Protein 2YEX (pdb70)

Foldseek 3Di:
DVVQVVQWPQPAWQAAAPFFTWTWIAGPVPRDIKIKGKGQQVVDPCSVVLVVVLQVVQVVDDDPQAWHWDDWDDDVRIIITIIHDAPQGFQLVCFDAQAAHDLVLLLVQLVLVLVVLVRQVVVQKFQQADARNQWGHHPVRRTHGHHSSVMDGQQDPNRGDWDADDDYQALQFAQCNVPPRTHGRQLRRLSSSLQRSLCNHGVDRQWRHCDCVTVSNVCVVVVVLCDPPNVSHDPQVVVVSVQSNDRPSVSHDGSVVSCVRDSSPDDDD

Solvent-accessible surface area: 13236 Å² total; per-residue (Å²): 38,119,94,50,67,135,82,40,57,62,69,99,66,63,26,138,18,57,55,14,69,24,23,18,0,32,19,134,136,95,133,94,35,8,6,3,3,44,0,61,23,162,105,44,158,80,9,64,65,46,2,107,91,4,12,75,4,5,131,86,26,133,50,131,9,5,9,41,38,125,19,72,139,142,58,50,82,45,13,34,0,36,21,34,64,7,63,20,31,50,0,99,106,82,24,96,109,92,105,3,21,89,43,45,66,0,23,96,7,0,65,29,0,0,39,0,1,65,43,2,9,56,61,0,0,1,1,41,19,1,36,2,65,18,0,35,0,15,133,108,51,46,0,22,0,18,22,4,7,48,3,3,34,0,54,114,151,116,170,82,84,74,5,67,113,139,28,31,38,77,31,13,11,0,2,4,10,63,94,155,147,94,13,90,2,60,28,15,2,5,0,7,0,0,0,0,0,0,6,0,18,0,12,54,68,9,8,108,59,4,24,70,109,14,107,89,2,15,22,12,61,103,134,62,32,145,67,77,2,8,121,78,12,73,89,22,0,15,49,0,0,66,81,0,6,39,85,85,35,105,72,8,22,73,13,91,63,0,79,160,6,194,0,14,88,80,126,45,131

Nearest PDB structures (foldseek):
  2ydk-assembly1_A  TM=9.946E-01  e=3.629E-53  Homo sapiens
  2x8i-assembly1_A  TM=9.948E-01  e=1.447E-52  Homo sapiens
  2ydi-assembly1_A  TM=9.682E-01  e=2.204E-52  Homo sapiens
  1zys-assembly1_A  TM=9.757E-01  e=8.276E-52  Homo sapiens
  7ako-assembly1_A  TM=9.745E-01  e=9.912E-52  Homo sapiens

B-factor: mean 14.35, std 8.19, range [2.84, 52.94]

Secondary structure (DSSP, 8-state):
-HHHHHHEEEEEEEEE-SSSEEEEEEETTT--EEEEEEEEGGG-TTHHHHHHHHHHHHHT---TTB--EEEEEEETTEEEEEEE--TTEEGGGGSBTTTB--HHHHHHHHHHHHHHHHHHHHTTEE-S--SGGGEEE-TT--EEE---TT-EE-EETTEE--B----S-GGG--GGGGT-SSB-HHHHHHHHHHHHHHHHHHSS---S-S-TTSHHHHHHHTT-TTSTTGGGS-HHHHHHHHHHS-SSTTTSPPHHHHTT-TTTT----

GO terms:
  GO:0004674 protein serine/threonine kinase activity (F, IDA)
  GO:0044818 mitotic G2/M transition checkpoint (P, IDA)
  GO:0004672 protein kinase activity (F, IMP)
  GO:0000794 condensed nuclear chromosome (C, IDA)
  GO:0005634 nucleus (C, IDA)
  GO:0005813 centrosome (C, IDA)
  GO:0042770 signal transduction in response to DNA damage (P, IDA)
  GO:0045839 negative regulation of mitotic nuclear division (P, IDA)
  GO:0010569 regulation of double-strand break repair via homologous recombination (P, IDA)
  GO:0035402 histone H3T11 kinase activity (F, IDA)
  GO:0018107 peptidyl-threonine phosphorylation (P, IDA)
  GO:0046602 regulation of mitotic centrosome separation (P, IDA)
  GO:0006468 protein phosphorylation (P, IDA)
  GO:0000077 DNA damage checkpoint signaling (P, IDA)
  GO:0005634 nucleus (C, EXP)
  GO:0005694 chromosome (C, EXP)
  GO:0005737 cytoplasm (C, EXP)
  GO:0106310 protein serine kinase activity (F, EXP)
  GO:0044818 mitotic G2/M transition checkpoint (P, IMP)
  GO:0006281 DNA repair (P, IMP)

InterPro domains:
  IPR000719 Protein kinase domain [PF00069] (11-264)
  IPR000719 Protein kinase domain [PS50011] (9-265)
  IPR000719 Protein kinase domain [SM00220] (9-265)
  IPR008271 Serine/threonine-protein kinase, active site [PS00108] (126-138)
  IPR011009 Protein kinase-like domain superfamily [SSF56112] (6-317)
  IPR017441 Protein kinase, ATP binding site [PS00107] (15-38)
  IPR034670 Checkpoint kinase 1, catalytic domain [cd14069] (7-265)

CATH classification: 3.30.200.20 (+1 more: 1.10.510.10)

Sequence (269 aa):
AVPFVEDWDLVQTLGEGAYGEVQQLAVNRVTEEAVVAVKIVDMKRAVDCCPENIKKEICINKMLNHENVVKFYGHRREGNIQYLFLEYCSGGELFDRIEPDIGMPEPDDAQRFFHQLMAGVVYLHGIGITHRDIKPENLLLDERDNLKISDFGLATVFRYNNRERLLNKMCGTLPYVVAPELLKRREFHAEPVDVWSCGIVLTAMLAGELPWDQPSDSCQEYSDWKEKKTYLNPWKKIDSAPLALLHKILVENPSSARITIPDIKKKDRWYNKPLK

Organism: Homo sapiens (NCBI:txid9606)

Radius of gyration: 19.19 Å; Cα contacts (8 Å, |Δi|>4): 497; chains: 1; bounding box: 46×43×55 Å

Structure (mmCIF, N/CA/C/O backbone):
data_2YEX
#
_entry.id   2YEX
#
_cell.length_a   41.352
_cell.length_b   70.770
_cell.length_c   104.3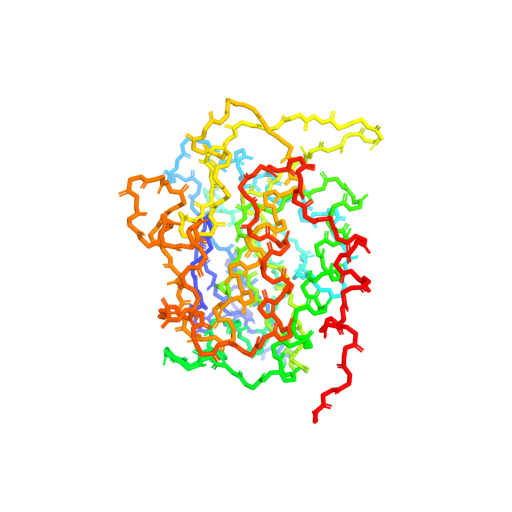27
_cell.angle_alpha   90.00
_cell.angle_beta   90.00
_cell.angle_gamma   90.00
#
_symmetry.space_group_name_H-M   'P 21 21 21'
#
loop_
_entity.id
_entity.type
_entity.pdbx_description
1 polymer 'SERINE/THREONINE-PROTEIN KINASE CHK1'
2 non-polymer GLYCER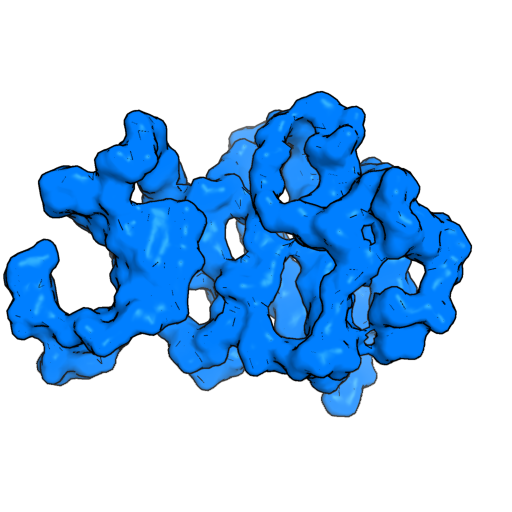OL
3 non-polymer 5-METHYL-8-(1H-PYRROL-2-YL)[1,2,4]TRIAZOLO[4,3-A]QUINOLIN-1(2H)-ONE
4 non-polymer 'SULFATE ION'
5 water water
#
loop_
_atom_site.group_PDB
_atom_site.id
_atom_site.type_symbol
_atom_site.label_atom_id
_atom_site.label_alt_id
_atom_site.label_comp_id
_atom_site.label_asym_id
_atom_site.label_entity_id
_atom_site.label_seq_id
_atom_site.pdbx_PDB_ins_code
_atom_site.Cartn_x
_atom_site.Cartn_y
_atom_site.Cartn_z
_atom_site.occupancy
_atom_site.B_iso_or_equiv
_atom_site.auth_seq_id
_atom_site.auth_comp_id
_atom_site.auth_asym_id
_atom_site.auth_atom_id
_atom_site.pdbx_PDB_model_num
ATOM 1 N N . ALA A 1 2 ? 1.326 45.921 -7.924 1.00 31.64 2 ALA A N 1
ATOM 2 C CA . ALA A 1 2 ? 0.224 46.113 -6.946 1.00 31.05 2 ALA A CA 1
ATOM 3 C C . ALA A 1 2 ? -1.131 46.329 -7.626 1.00 30.05 2 ALA A C 1
ATOM 4 O O . ALA A 1 2 ? -2.093 45.726 -7.225 1.00 30.42 2 ALA A O 1
ATOM 6 N N . VAL A 1 3 ? -1.195 47.171 -8.661 1.00 29.27 3 VAL A N 1
ATOM 7 C CA . VAL A 1 3 ? -2.466 47.487 -9.335 1.00 28.26 3 VAL A CA 1
ATOM 8 C C . VAL A 1 3 ? -3.312 46.253 -9.780 1.00 26.61 3 VAL A C 1
ATOM 9 O O . VAL A 1 3 ? -4.419 46.026 -9.240 1.00 25.95 3 VAL A O 1
ATOM 13 N N . PRO A 1 4 ? -2.811 45.443 -10.735 1.00 24.21 4 PRO A N 1
ATOM 14 C CA . PRO A 1 4 ? -3.571 44.241 -11.061 1.00 22.68 4 PRO A CA 1
ATOM 15 C C . PRO A 1 4 ? -3.650 43.297 -9.875 1.00 20.38 4 PRO A C 1
ATOM 16 O O . PRO A 1 4 ? -4.690 42.666 -9.683 1.00 20.59 4 PRO A O 1
ATOM 20 N N . PHE A 1 5 ? -2.581 43.211 -9.072 1.00 18.43 5 PHE A N 1
ATOM 21 C CA . PHE A 1 5 ? -2.583 42.349 -7.889 1.00 16.80 5 PHE A CA 1
ATOM 22 C C . PHE A 1 5 ? -3.752 42.696 -6.974 1.00 16.65 5 PHE A C 1
ATOM 23 O O . PHE A 1 5 ? -4.473 41.806 -6.554 1.00 15.48 5 PHE A O 1
ATOM 31 N N . VAL A 1 6 ? -3.944 43.984 -6.696 1.00 17.42 6 VAL A N 1
ATOM 32 C CA . VAL A 1 6 ? -4.982 44.417 -5.762 1.00 18.26 6 VAL A CA 1
ATOM 33 C C . VAL A 1 6 ? -6.400 44.263 -6.329 1.00 18.18 6 VAL A C 1
ATOM 34 O O . VAL A 1 6 ? -7.368 44.156 -5.573 1.00 18.89 6 VAL A O 1
ATOM 38 N N . GLU A 1 7 ? -6.523 44.200 -7.657 1.00 18.14 7 GLU A N 1
ATOM 39 C CA . GLU A 1 7 ? -7.811 43.876 -8.268 1.00 18.61 7 GLU A CA 1
ATOM 40 C C . GLU A 1 7 ? -8.224 42.444 -7.933 1.00 17.37 7 GLU A C 1
ATOM 41 O O . GLU A 1 7 ? -9.394 42.166 -7.708 1.00 18.28 7 GLU A O 1
ATOM 47 N N . ASP A 1 8 ? -7.252 41.536 -7.873 1.00 15.10 8 ASP A N 1
ATOM 48 C CA . ASP A 1 8 ? -7.534 40.108 -7.696 1.00 14.13 8 ASP A CA 1
ATOM 49 C C . ASP A 1 8 ? -7.355 39.625 -6.263 1.00 12.48 8 ASP A C 1
ATOM 50 O O . ASP A 1 8 ? -7.869 38.567 -5.910 1.00 12.31 8 ASP A O 1
ATOM 55 N N . TRP A 1 9 ? -6.616 40.376 -5.464 1.00 12.13 9 TRP A N 1
ATOM 56 C CA . TRP A 1 9 ? -6.324 39.994 -4.092 1.00 11.04 9 TRP A CA 1
ATOM 57 C C . TRP A 1 9 ? -6.813 41.095 -3.147 1.00 11.10 9 TRP A C 1
ATOM 58 O O . TRP A 1 9 ? -6.523 42.287 -3.339 1.00 11.76 9 TRP A O 1
ATOM 69 N N . ASP A 1 10 ? -7.528 40.670 -2.127 1.00 10.32 10 ASP A N 1
ATOM 70 C CA . ASP A 1 10 ? -7.975 41.544 -1.040 1.00 10.80 10 ASP A CA 1
ATOM 71 C C . ASP A 1 10 ? -6.845 41.666 -0.009 1.00 10.68 10 ASP A C 1
ATOM 72 O O . ASP A 1 10 ? -6.461 40.682 0.602 1.00 10.19 10 ASP A O 1
ATOM 77 N N . LEU A 1 11 ? -6.332 42.881 0.182 1.00 10.38 11 LEU A N 1
ATOM 78 C CA . LEU A 1 11 ? -5.439 43.177 1.292 1.00 10.77 11 LEU A CA 1
ATOM 79 C C . LEU A 1 11 ? -6.342 43.390 2.504 1.00 10.57 11 LEU A C 1
ATOM 80 O O . LEU A 1 11 ? -6.859 44.484 2.756 1.00 11.46 11 LEU A O 1
ATOM 85 N N . VAL A 1 12 ? -6.578 42.290 3.211 1.00 9.71 12 VAL A N 1
ATOM 86 C CA . VAL A 1 12 ? -7.631 42.223 4.218 1.00 9.64 12 VAL A CA 1
ATOM 87 C C . VAL A 1 12 ? -7.327 43.070 5.446 1.00 8.68 12 VAL A C 1
ATOM 88 O O . VAL A 1 12 ? -8.181 43.837 5.910 1.00 9.74 12 VAL A O 1
ATOM 92 N N . GLN A 1 13 ? -6.128 42.932 5.990 1.00 8.12 13 GLN A N 1
ATOM 93 C CA . GLN A 1 13 ? -5.782 43.602 7.228 1.00 8.04 13 GLN A CA 1
ATOM 94 C C . GLN A 1 13 ? -4.286 43.540 7.476 1.00 8.41 13 GLN A C 1
ATOM 95 O O . GLN A 1 13 ? -3.578 42.711 6.910 1.00 8.57 13 GLN A O 1
ATOM 101 N N . THR A 1 14 ? -3.817 44.413 8.360 1.00 9.64 14 THR A N 1
ATOM 102 C CA . THR A 1 14 ? -2.431 44.414 8.779 1.00 10.13 14 THR A CA 1
ATOM 103 C C . THR A 1 14 ? -2.196 43.288 9.773 1.00 9.87 14 THR A C 1
ATOM 104 O O . THR A 1 14 ? -2.961 43.109 10.712 1.00 12.62 14 THR A O 1
ATOM 108 N N . LEU A 1 15 ? -1.119 42.557 9.571 1.00 9.12 15 LEU A N 1
ATOM 109 C CA . LEU A 1 15 ? -0.684 41.492 10.466 1.00 9.22 15 LEU A CA 1
ATOM 110 C C . LEU A 1 15 ? 0.311 41.985 11.500 1.00 10.37 15 LEU A C 1
ATOM 111 O O . LEU A 1 15 ? 0.236 41.626 12.656 1.00 10.57 15 LEU A O 1
ATOM 116 N N . GLY A 1 16 ? 1.274 42.783 11.079 1.00 12.30 16 GLY A N 1
ATOM 117 C CA . GLY A 1 16 ? 2.214 43.350 12.033 1.00 14.53 16 GLY A CA 1
ATOM 118 C C . GLY A 1 16 ? 3.247 44.175 11.337 1.00 17.30 16 GLY A C 1
ATOM 119 O O . GLY A 1 16 ? 3.096 44.498 10.141 1.00 18.42 16 GLY A O 1
ATOM 120 N N . GLU A 1 17 ? 4.285 44.506 12.116 1.00 19.31 17 GLU A N 1
ATOM 121 C CA . GLU A 1 17 ? 5.445 45.268 11.670 1.00 20.95 17 GLU A CA 1
ATOM 122 C C . GLU A 1 17 ? 6.679 44.369 11.621 1.00 21.55 17 GLU A C 1
ATOM 123 O O . GLU A 1 17 ? 7.060 43.760 12.629 1.00 22.33 17 GLU A O 1
ATOM 129 N N . GLY A 1 18 ? 7.300 44.290 10.447 1.00 21.32 18 GLY A N 1
ATOM 130 C CA . GLY A 1 18 ? 8.615 43.649 10.315 1.00 20.82 18 GLY A CA 1
ATOM 131 C C . GLY A 1 18 ? 9.735 44.645 10.516 1.00 21.17 18 GLY A C 1
ATOM 132 O O . GLY A 1 18 ? 9.489 45.852 10.651 1.00 21.79 18 GLY A O 1
ATOM 133 N N . ALA A 1 19 ? 10.971 44.146 10.514 1.00 21.01 19 ALA A N 1
ATOM 134 C CA . ALA A 1 19 ? 12.150 45.006 10.661 1.00 20.83 19 ALA A CA 1
ATOM 135 C C . ALA A 1 19 ? 12.118 46.147 9.647 1.00 20.87 19 ALA A C 1
ATOM 136 O O . ALA A 1 19 ? 12.320 47.322 9.995 1.00 20.80 19 ALA A O 1
ATOM 138 N N . TYR A 1 20 ? 11.842 45.795 8.394 1.00 20.56 20 TYR A N 1
ATOM 139 C CA . TYR A 1 20 ? 11.874 46.752 7.286 1.00 21.14 20 TYR A CA 1
ATOM 140 C C . TYR A 1 20 ? 10.520 47.211 6.731 1.00 21.72 20 TYR A C 1
ATOM 141 O O . TYR A 1 20 ? 10.494 48.048 5.814 1.00 22.43 20 TYR A O 1
ATOM 150 N N . GLY A 1 21 ? 9.407 46.703 7.243 1.00 21.07 21 GLY A N 1
ATOM 151 C CA . GLY A 1 21 ? 8.111 47.150 6.733 1.00 20.86 21 GLY A CA 1
ATOM 152 C C . GLY A 1 21 ? 6.929 46.439 7.351 1.00 20.43 21 GLY A C 1
ATOM 153 O O . GLY A 1 21 ? 7.116 45.401 8.033 1.00 20.21 21 GLY A O 1
ATOM 154 N N . GLU A 1 22 ? 5.734 47.001 7.089 1.00 19.02 22 GLU A N 1
ATOM 155 C CA . GLU A 1 22 ? 4.406 46.470 7.502 1.00 17.62 22 GLU A CA 1
ATOM 156 C C . GLU A 1 22 ? 4.036 45.260 6.663 1.00 14.58 22 GLU A C 1
ATOM 157 O O . GLU A 1 22 ? 4.317 45.215 5.488 1.00 12.64 22 GLU A O 1
ATOM 163 N N . VAL A 1 23 ? 3.404 44.286 7.309 1.00 12.36 23 VAL A N 1
ATOM 164 C CA . VAL A 1 23 ? 2.987 43.039 6.676 1.00 11.09 23 VAL A CA 1
ATOM 165 C C . VAL A 1 23 ? 1.463 42.967 6.672 1.00 10.48 23 VAL A C 1
ATOM 166 O O . VAL A 1 23 ? 0.827 43.151 7.724 1.00 11.74 23 VAL A O 1
ATOM 170 N N A GLN A 1 24 ? 0.895 42.767 5.475 0.50 10.26 24 GLN A N 1
ATOM 171 N N B GLN A 1 24 ? 0.891 42.684 5.520 0.50 10.32 24 GLN A N 1
ATOM 172 C CA A GLN A 1 24 ? -0.560 42.616 5.225 0.50 10.97 24 GLN A CA 1
ATOM 173 C CA B GLN A 1 24 ? -0.544 42.538 5.428 0.50 11.07 24 GLN A CA 1
ATOM 174 C C A GLN A 1 24 ? -0.934 41.163 4.912 0.50 9.88 24 GLN A C 1
ATOM 175 C C B GLN A 1 24 ? -0.951 41.174 4.897 0.50 9.97 24 GLN A C 1
ATOM 176 O O A GLN A 1 24 ? -0.147 40.428 4.326 0.50 10.09 24 GLN A O 1
ATOM 177 O O B GLN A 1 24 ? -0.211 40.509 4.178 0.50 10.22 24 GLN A O 1
ATOM 188 N N . LEU A 1 25 ? -2.148 40.767 5.293 1.00 8.50 25 LEU A N 1
ATOM 189 C CA . LEU A 1 25 ? -2.758 39.527 4.819 1.00 8.38 25 LEU A CA 1
ATOM 190 C C . LEU A 1 25 ? -3.430 39.819 3.489 1.00 8.45 25 LEU A C 1
ATOM 191 O O . LEU A 1 25 ? -4.295 40.692 3.423 1.00 9.42 25 LEU A O 1
ATOM 196 N N . ALA A 1 26 ? -3.028 39.095 2.439 1.00 7.86 26 ALA A N 1
ATOM 197 C CA . ALA A 1 26 ? -3.642 39.170 1.113 1.00 8.35 26 ALA A CA 1
ATOM 198 C C . ALA A 1 26 ? -4.339 37.855 0.785 1.00 8.60 26 ALA A C 1
ATOM 199 O O . ALA A 1 26 ? -3.770 36.780 0.972 1.00 8.05 26 ALA A O 1
ATOM 201 N N . VAL A 1 27 ? -5.582 37.954 0.317 1.00 8.48 27 VAL A N 1
ATOM 202 C CA . VAL A 1 27 ? -6.396 36.768 -0.015 1.00 8.50 27 VAL A CA 1
ATOM 203 C C . VAL A 1 27 ? -6.903 36.863 -1.439 1.00 9.03 27 VAL A C 1
ATOM 204 O O . VAL A 1 27 ? -7.576 37.831 -1.799 1.00 10.14 27 VAL A O 1
ATOM 208 N N . ASN A 1 28 ? -6.592 35.865 -2.244 1.00 9.22 28 ASN A N 1
ATOM 209 C CA . ASN A 1 28 ? -7.038 35.897 -3.647 1.00 9.43 28 ASN A CA 1
ATOM 210 C C . ASN A 1 28 ? -8.556 35.702 -3.663 1.00 10.71 28 ASN A C 1
ATOM 211 O O . ASN A 1 28 ? -9.086 34.765 -3.082 1.00 11.28 28 ASN A O 1
ATOM 216 N N . ARG A 1 29 ? -9.250 36.568 -4.385 1.00 11.98 29 ARG A N 1
ATOM 217 C CA . ARG A 1 29 ? -10.707 36.523 -4.377 1.00 13.12 29 ARG A CA 1
ATOM 218 C C . ARG A 1 29 ? -11.295 35.256 -4.999 1.00 13.96 29 ARG A C 1
ATOM 219 O O . ARG A 1 29 ? -12.384 34.825 -4.586 1.00 16.17 29 ARG A O 1
ATOM 227 N N . VAL A 1 30 ? -10.614 34.682 -5.979 1.00 14.12 30 VAL A N 1
ATOM 228 C CA . VAL A 1 30 ? -11.094 33.472 -6.642 1.00 15.01 30 VAL A CA 1
ATOM 229 C C . VAL A 1 30 ? -10.694 32.189 -5.897 1.00 13.90 30 VAL A C 1
ATOM 230 O O . VAL A 1 30 ? -11.546 31.337 -5.590 1.00 15.66 30 VAL A O 1
ATOM 234 N N . THR A 1 31 ? -9.416 32.039 -5.561 1.00 12.69 31 THR A N 1
ATOM 235 C CA . THR A 1 31 ? -8.931 30.784 -4.992 1.00 12.18 31 THR A CA 1
ATOM 236 C C . THR A 1 31 ? -8.970 30.771 -3.460 1.00 11.70 31 THR A C 1
ATOM 237 O O . THR A 1 31 ? -8.894 29.713 -2.846 1.00 12.43 31 THR A O 1
ATOM 241 N N . GLU A 1 32 ? -9.029 31.960 -2.868 1.00 10.99 32 GLU A N 1
ATOM 242 C CA . GLU A 1 32 ? -8.925 32.173 -1.416 1.00 10.86 32 GLU A CA 1
ATOM 243 C C . GLU A 1 32 ? -7.586 31.785 -0.807 1.00 10.65 32 GLU A C 1
ATOM 244 O O . GLU A 1 32 ? -7.448 31.701 0.412 1.00 10.87 32 GLU A O 1
ATOM 250 N N . GLU A 1 33 ? -6.576 31.596 -1.650 1.00 9.75 33 GLU A N 1
ATOM 251 C CA . GLU A 1 33 ? -5.198 31.466 -1.175 1.00 9.09 33 GLU A CA 1
ATOM 252 C C . GLU A 1 33 ? -4.810 32.703 -0.369 1.00 8.61 33 GLU A C 1
ATOM 253 O O . GLU A 1 33 ? -5.117 33.833 -0.775 1.00 9.11 33 GLU A O 1
ATOM 259 N N . ALA A 1 34 ? -4.126 32.487 0.754 1.00 9.15 34 ALA A N 1
ATOM 260 C CA . ALA A 1 34 ? -3.655 33.547 1.651 1.00 8.61 34 ALA A CA 1
ATOM 261 C C . ALA A 1 34 ? -2.142 33.619 1.550 1.00 8.81 34 ALA A C 1
ATOM 262 O O . ALA A 1 34 ? -1.483 32.581 1.621 1.00 10.42 34 ALA A O 1
ATOM 264 N N . VAL A 1 35 ? -1.625 34.843 1.418 1.00 7.91 35 VAL A N 1
ATOM 265 C CA A VAL A 1 35 ? -0.198 35.137 1.429 0.50 8.35 35 VAL A CA 1
ATOM 266 C CA B VAL A 1 35 ? -0.194 35.098 1.487 0.50 8.13 35 VAL A CA 1
ATOM 267 C C . VAL A 1 35 ? 0.010 36.332 2.354 1.00 8.25 35 VAL A C 1
ATOM 268 O O . VAL A 1 35 ? -0.883 37.161 2.485 1.00 9.47 35 VAL A O 1
ATOM 275 N N . ALA A 1 36 ? 1.186 36.428 2.962 1.00 7.64 36 ALA A N 1
ATOM 276 C CA . ALA A 1 36 ? 1.566 37.613 3.719 1.00 7.63 36 ALA A CA 1
ATOM 277 C C . ALA A 1 36 ? 2.406 38.491 2.808 1.00 8.18 36 ALA A C 1
ATOM 278 O O . ALA A 1 36 ? 3.356 38.017 2.171 1.00 9.09 36 ALA A O 1
ATOM 280 N N . VAL A 1 37 ? 2.072 39.775 2.748 1.00 8.29 37 VAL A N 1
ATOM 281 C CA . VAL A 1 37 ? 2.764 40.704 1.856 1.00 8.57 37 VAL A CA 1
ATOM 282 C C . VAL A 1 37 ? 3.432 41.756 2.742 1.00 8.76 37 VAL A C 1
ATOM 283 O O . VAL A 1 37 ? 2.762 42.533 3.428 1.00 9.38 37 VAL A O 1
ATOM 287 N N . LYS A 1 38 ? 4.763 41.776 2.692 1.00 8.32 38 LYS A N 1
ATOM 288 C CA . LYS A 1 38 ? 5.542 42.771 3.412 1.00 8.76 38 LYS A CA 1
ATOM 289 C C . LYS A 1 38 ? 5.843 43.924 2.487 1.00 9.20 38 LYS A C 1
ATOM 290 O O . LYS A 1 38 ? 6.389 43.719 1.401 1.00 9.23 38 LYS A O 1
ATOM 296 N N . ILE A 1 39 ? 5.468 45.118 2.925 1.00 9.51 39 ILE A N 1
ATOM 297 C CA . ILE A 1 39 ? 5.521 46.325 2.110 1.00 10.96 39 ILE A CA 1
ATOM 298 C C . ILE A 1 39 ? 6.571 47.248 2.691 1.00 11.56 39 ILE A C 1
ATOM 299 O O . ILE A 1 39 ? 6.445 47.716 3.824 1.00 13.09 39 ILE A O 1
ATOM 304 N N . VAL A 1 40 ? 7.637 47.452 1.928 1.00 12.00 40 VAL A N 1
ATOM 305 C CA . VAL A 1 40 ? 8.830 48.141 2.400 1.00 12.93 40 VAL A CA 1
ATOM 306 C C . VAL A 1 40 ? 8.999 49.446 1.603 1.00 13.60 40 VAL A C 1
ATOM 307 O O . VAL A 1 40 ? 9.213 49.428 0.402 1.00 13.60 40 VAL A O 1
ATOM 311 N N . ASP A 1 41 ? 8.882 50.566 2.292 1.00 14.78 41 ASP A N 1
ATOM 312 C CA . ASP A 1 41 ? 9.122 51.875 1.680 1.00 15.88 41 ASP A CA 1
ATOM 313 C C . ASP A 1 41 ? 10.614 52.174 1.701 1.00 16.03 41 ASP A C 1
ATOM 314 O O . ASP A 1 41 ? 11.178 52.521 2.737 1.00 16.39 41 ASP A O 1
ATOM 319 N N . MET A 1 42 ? 11.256 52.042 0.550 1.00 15.79 42 MET A N 1
ATOM 320 C CA . MET A 1 42 ? 12.706 52.197 0.483 1.00 16.41 42 MET A CA 1
ATOM 321 C C . MET A 1 42 ? 13.201 53.640 0.708 1.00 17.51 42 MET A C 1
ATOM 322 O O . MET A 1 42 ? 14.396 53.852 0.884 1.00 17.04 42 MET A O 1
ATOM 327 N N . LYS A 1 43 ? 12.282 54.601 0.672 1.00 18.59 43 LYS A N 1
ATOM 328 C CA . LYS A 1 43 ? 12.618 55.990 0.986 1.00 20.01 43 LYS A CA 1
ATOM 329 C C . LYS A 1 43 ? 12.840 56.245 2.480 1.00 20.61 43 LYS A C 1
ATOM 330 O O . LYS A 1 43 ? 13.294 57.328 2.866 1.00 21.25 43 LYS A O 1
ATOM 336 N N . ARG A 1 44 ? 12.563 55.259 3.331 1.00 21.08 44 ARG A N 1
ATOM 337 C CA . ARG A 1 44 ? 12.705 55.479 4.772 1.00 21.81 44 ARG A CA 1
ATOM 338 C C . ARG A 1 44 ? 14.171 55.587 5.211 1.00 21.76 44 ARG A C 1
ATOM 339 O O . ARG A 1 44 ? 14.4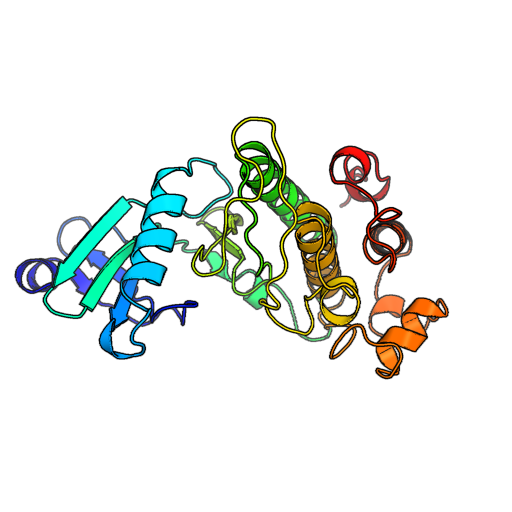66 56.105 6.295 1.00 22.45 44 ARG A O 1
ATOM 342 N N . ALA A 1 45 ? 15.090 55.121 4.371 1.00 21.40 45 ALA A N 1
ATOM 343 C CA . ALA A 1 45 ? 16.518 55.247 4.646 1.00 21.44 45 ALA A CA 1
ATOM 344 C C . ALA A 1 45 ? 17.326 55.081 3.361 1.00 21.17 45 ALA A C 1
ATOM 345 O O . ALA A 1 45 ? 16.962 54.310 2.470 1.00 19.94 45 ALA A O 1
ATOM 347 N N . VAL A 1 46 ? 18.429 55.809 3.256 1.00 21.26 46 VAL A N 1
ATOM 348 C CA . VAL A 1 46 ? 19.270 55.720 2.065 1.00 21.37 46 VAL A CA 1
ATOM 349 C C . VAL A 1 46 ? 19.799 54.292 1.851 1.00 20.93 46 VAL A C 1
ATOM 350 O O . VAL A 1 46 ? 19.963 53.857 0.707 1.00 21.34 46 VAL A O 1
ATOM 354 N N . ASP A 1 47 ? 20.023 53.550 2.936 1.00 20.50 47 ASP A N 1
ATOM 355 C CA . ASP A 1 47 ? 20.508 52.183 2.825 1.00 19.71 47 ASP A CA 1
ATOM 356 C C . ASP A 1 47 ? 19.400 51.138 2.687 1.00 18.67 47 ASP A C 1
ATOM 357 O O . ASP A 1 47 ? 19.700 49.954 2.617 1.00 19.03 47 ASP A O 1
ATOM 362 N N . CYS A 1 48 ? 18.135 51.553 2.615 1.00 17.75 48 CYS A N 1
ATOM 363 C CA A CYS A 1 48 ? 17.063 50.558 2.563 0.70 16.74 48 CYS A CA 1
ATOM 364 C CA B CYS A 1 48 ? 17.023 50.590 2.526 0.30 17.21 48 CYS A CA 1
ATOM 365 C C . CYS A 1 48 ? 17.111 49.675 1.313 1.00 16.74 48 CYS A C 1
ATOM 366 O O . CYS A 1 48 ? 16.891 48.484 1.425 1.00 15.30 48 CYS A O 1
ATOM 371 N N . PRO A 1 49 ? 17.392 50.244 0.124 1.00 16.17 49 PRO A N 1
ATOM 372 C CA . PRO A 1 49 ? 17.452 49.366 -1.042 1.00 16.39 49 PRO A CA 1
ATOM 373 C C . PRO A 1 49 ? 18.458 48.216 -0.853 1.00 15.91 49 PRO A C 1
ATOM 374 O O . PRO A 1 49 ? 18.138 47.072 -1.146 1.00 15.38 49 PRO A O 1
ATOM 378 N N . GLU A 1 50 ? 19.645 48.507 -0.334 1.00 15.66 50 GLU A N 1
ATOM 379 C CA . GLU A 1 50 ? 20.639 47.460 -0.111 1.00 15.43 50 GLU A CA 1
ATOM 380 C C . GLU A 1 50 ? 20.204 46.489 0.982 1.00 14.38 50 GLU A C 1
ATOM 381 O O . GLU A 1 50 ? 20.420 45.261 0.888 1.00 14.74 50 GLU A O 1
ATOM 383 N N . ASN A 1 51 ? 19.611 47.037 2.033 1.00 13.78 51 ASN A N 1
ATOM 384 C CA . ASN A 1 51 ? 19.181 46.221 3.156 1.00 14.02 51 ASN A CA 1
ATOM 385 C C . ASN A 1 51 ? 18.076 45.243 2.727 1.00 13.38 51 ASN A C 1
ATOM 386 O O . ASN A 1 51 ? 18.124 44.069 3.085 1.00 13.08 51 ASN A O 1
ATOM 391 N N . ILE A 1 52 ? 17.087 45.721 1.967 1.00 13.55 52 ILE A N 1
ATOM 392 C CA . ILE A 1 52 ? 16.006 44.830 1.577 1.00 13.80 52 ILE A CA 1
ATOM 393 C C . ILE A 1 52 ? 16.475 43.821 0.522 1.00 13.73 52 ILE A C 1
ATOM 394 O O . ILE A 1 52 ? 16.042 42.664 0.527 1.00 13.45 52 ILE A O 1
ATOM 399 N N . LYS A 1 53 ? 17.415 44.223 -0.337 1.00 13.22 53 LYS A N 1
ATOM 400 C CA . LYS A 1 53 ? 18.026 43.313 -1.303 1.00 13.82 53 LYS A CA 1
ATOM 401 C C . LYS A 1 53 ? 18.680 42.153 -0.554 1.00 12.06 53 LYS A C 1
ATOM 402 O O . LYS A 1 53 ? 18.600 40.983 -0.972 1.00 12.40 53 LYS A O 1
ATOM 406 N N . LYS A 1 54 ? 19.348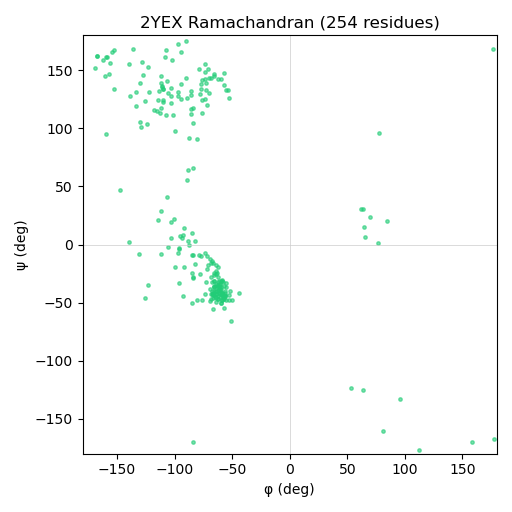 42.476 0.560 1.00 11.53 54 LYS A N 1
ATOM 407 C CA . LYS A 1 54 ? 20.009 41.447 1.367 1.00 11.90 54 LYS A CA 1
ATOM 408 C C . LYS A 1 54 ? 19.002 40.497 2.047 1.00 11.02 54 LYS A C 1
ATOM 409 O O . LYS A 1 54 ? 19.185 39.279 2.030 1.00 10.88 54 LYS A O 1
ATOM 415 N N . GLU A 1 55 ? 17.922 41.055 2.595 1.00 10.38 55 GLU A N 1
ATOM 416 C CA . GLU A 1 55 ? 16.850 40.225 3.166 1.00 9.94 55 GLU A CA 1
ATOM 417 C C . GLU A 1 55 ? 16.285 39.293 2.105 1.00 9.24 55 GLU A C 1
ATOM 418 O O . GLU A 1 55 ? 16.055 38.108 2.360 1.00 8.99 55 GLU A O 1
ATOM 424 N N . ILE A 1 56 ? 16.091 39.816 0.891 1.00 9.66 56 ILE A N 1
ATOM 425 C CA . ILE A 1 56 ? 15.623 38.982 -0.199 1.00 10.02 56 ILE A CA 1
ATOM 426 C C . ILE A 1 56 ? 16.639 37.873 -0.521 1.00 9.74 56 ILE A C 1
ATOM 427 O O . ILE A 1 56 ? 16.278 36.716 -0.694 1.00 10.57 56 ILE A O 1
ATOM 432 N N . CYS A 1 57 ? 17.916 38.244 -0.629 1.00 10.77 57 CYS A N 1
ATOM 433 C CA . CYS A 1 57 ? 18.963 37.288 -0.963 1.00 11.54 57 CYS A CA 1
ATOM 434 C C . CYS A 1 57 ? 19.047 36.149 0.059 1.00 9.94 57 CYS A C 1
ATOM 435 O O . CYS A 1 57 ? 19.155 34.980 -0.311 1.00 11.09 57 CYS A O 1
ATOM 438 N N . ILE A 1 58 ? 18.968 36.495 1.336 1.00 9.36 58 ILE A N 1
ATOM 439 C CA . ILE A 1 58 ? 19.001 35.471 2.359 1.00 9.68 58 ILE A CA 1
ATOM 440 C C . ILE A 1 58 ? 17.755 34.590 2.285 1.00 9.15 58 ILE A C 1
ATOM 441 O O . ILE A 1 58 ? 17.843 33.363 2.373 1.00 8.99 58 ILE A O 1
ATOM 446 N N . ASN A 1 59 ? 16.579 35.196 2.088 1.00 9.11 59 ASN A N 1
ATOM 447 C CA . ASN A 1 59 ? 15.355 34.424 1.945 1.00 9.29 59 ASN A CA 1
ATOM 448 C C . ASN A 1 59 ? 15.433 33.379 0.838 1.00 9.61 59 ASN A C 1
ATOM 449 O O . ASN A 1 59 ? 14.907 32.265 0.983 1.00 10.42 59 ASN A O 1
ATOM 454 N N . LYS A 1 60 ? 16.117 33.718 -0.262 1.00 10.22 60 LYS A N 1
ATOM 455 C CA . LYS A 1 60 ? 16.223 32.773 -1.386 1.00 11.41 60 LYS A CA 1
ATOM 456 C C . LYS A 1 60 ? 17.067 31.540 -1.064 1.00 11.57 60 LYS A C 1
ATOM 457 O O . LYS A 1 60 ? 16.983 30.517 -1.752 1.00 12.82 60 LYS A O 1
ATOM 463 N N . MET A 1 61 ? 17.846 31.621 0.005 1.00 11.25 61 MET A N 1
ATOM 464 C CA . MET A 1 61 ? 18.680 30.496 0.451 1.00 11.84 61 MET A CA 1
ATOM 465 C C . MET A 1 61 ? 17.901 29.465 1.290 1.00 11.64 61 MET A C 1
ATOM 466 O O . MET A 1 61 ? 18.379 28.352 1.536 1.00 13.46 61 MET A O 1
ATOM 471 N N . LEU A 1 62 ? 16.732 29.859 1.781 1.00 11.31 62 LEU A N 1
ATOM 472 C CA . LEU A 1 62 ? 16.071 29.112 2.859 1.00 11.85 62 LEU A CA 1
ATOM 473 C C . LEU A 1 62 ? 15.047 28.091 2.389 1.00 11.47 62 LEU A C 1
ATOM 474 O O . LEU A 1 62 ? 14.233 28.387 1.508 1.00 12.84 62 LEU A O 1
ATOM 479 N N . ASN A 1 63 ? 15.059 26.909 3.011 1.00 11.91 63 ASN A N 1
ATOM 480 C CA . ASN A 1 63 ? 14.047 25.889 2.754 1.00 12.35 63 ASN A CA 1
ATOM 481 C C . ASN A 1 63 ? 14.042 24.933 3.921 1.00 11.10 63 ASN A C 1
ATOM 482 O O . ASN A 1 63 ? 14.833 23.998 3.977 1.00 11.42 63 ASN A O 1
ATOM 487 N N . HIS A 1 64 ? 13.152 25.190 4.867 1.00 10.18 64 HIS A N 1
ATOM 488 C CA . HIS A 1 64 ? 13.065 24.357 6.066 1.00 9.15 64 HIS A CA 1
ATOM 489 C C . HIS A 1 64 ? 11.678 24.489 6.677 1.00 9.42 64 HIS A C 1
ATOM 490 O O . HIS A 1 64 ? 11.063 25.550 6.622 1.00 10.27 64 HIS A O 1
ATOM 497 N N . GLU A 1 65 ? 11.217 23.399 7.274 1.00 9.87 65 GLU A N 1
ATOM 498 C CA . GLU A 1 65 ? 9.866 23.328 7.831 1.00 11.53 65 GLU A CA 1
ATOM 499 C C . GLU A 1 65 ? 9.638 24.223 9.049 1.00 10.97 65 GLU A C 1
ATOM 500 O O . GLU A 1 65 ? 8.500 24.442 9.403 1.00 11.98 65 GLU A O 1
ATOM 506 N N . ASN A 1 66 ? 10.706 24.745 9.667 1.00 9.11 66 ASN A N 1
ATOM 507 C CA . ASN A 1 66 ? 10.575 25.710 10.761 1.00 8.91 66 ASN A CA 1
ATOM 508 C C . ASN A 1 66 ? 11.053 27.124 10.400 1.00 8.92 66 ASN A C 1
ATOM 509 O O . ASN A 1 66 ? 11.442 27.880 11.269 1.00 8.66 66 ASN A O 1
ATOM 514 N N . VAL A 1 67 ? 10.951 27.474 9.115 1.00 8.81 67 VAL A N 1
ATOM 515 C CA . VAL A 1 67 ? 11.290 28.794 8.627 1.00 9.10 67 VAL A CA 1
ATOM 516 C C . VAL A 1 67 ? 10.178 29.267 7.700 1.00 8.80 67 VAL A C 1
ATOM 517 O O . VAL A 1 67 ? 9.750 28.502 6.841 1.00 9.32 67 VAL A O 1
ATOM 521 N N . VAL A 1 68 ? 9.694 30.496 7.902 1.00 8.01 68 VAL A N 1
ATOM 522 C CA . VAL A 1 68 ? 8.651 31.103 7.048 1.00 8.18 68 VAL A CA 1
ATOM 523 C C . VAL A 1 68 ? 9.096 31.022 5.574 1.00 8.63 68 VAL A C 1
ATOM 524 O O . VAL A 1 68 ? 10.198 31.446 5.213 1.00 9.61 68 VAL A O 1
ATOM 528 N N . LYS A 1 69 ? 8.237 30.458 4.729 1.00 8.41 69 LYS A N 1
ATOM 529 C CA . LYS A 1 69 ? 8.535 30.310 3.299 1.00 9.06 69 LYS A CA 1
ATOM 530 C C . LYS A 1 69 ? 8.519 31.656 2.588 1.00 8.76 69 LYS A C 1
ATOM 531 O O . LYS A 1 69 ? 7.702 32.518 2.861 1.00 8.93 69 LYS A O 1
ATOM 533 N N . PHE A 1 70 ? 9.425 31.800 1.635 1.00 8.77 70 PHE A N 1
ATOM 534 C CA . PHE A 1 70 ? 9.533 32.997 0.799 1.00 8.88 70 PHE A CA 1
ATOM 535 C C . PHE A 1 70 ? 9.095 32.619 -0.619 1.00 9.26 70 PHE A C 1
ATOM 536 O O . PHE A 1 70 ? 9.621 31.663 -1.211 1.00 11.30 70 PHE A O 1
ATOM 544 N N . TYR A 1 71 ? 8.116 33.355 -1.141 1.00 8.72 71 TYR A N 1
ATOM 545 C CA . TYR A 1 71 ? 7.573 33.058 -2.471 1.00 9.19 71 TYR A CA 1
ATOM 546 C C . TYR A 1 71 ? 8.199 33.892 -3.574 1.00 9.91 71 TYR A C 1
ATOM 547 O O . TYR A 1 71 ? 8.314 33.430 -4.713 1.00 11.68 71 TYR A O 1
ATOM 556 N N . GLY A 1 72 ? 8.567 35.125 -3.273 1.00 8.87 72 GLY A N 1
ATOM 557 C CA . GLY A 1 72 ? 9.075 36.037 -4.268 1.00 9.11 72 GLY A CA 1
ATOM 558 C C . GLY A 1 72 ? 8.942 37.483 -3.868 1.00 9.05 72 GLY A C 1
ATOM 559 O O . GLY A 1 72 ? 8.630 37.815 -2.720 1.00 8.77 72 GLY A O 1
ATOM 560 N N . HIS A 1 73 ? 9.189 38.367 -4.819 1.00 9.98 73 HIS A N 1
ATOM 561 C CA . HIS A 1 73 ? 9.250 39.784 -4.528 1.00 10.69 73 HIS A CA 1
ATOM 562 C C . HIS A 1 73 ? 9.096 40.546 -5.809 1.00 11.69 73 HIS A C 1
ATOM 563 O O . HIS A 1 73 ? 9.348 40.006 -6.874 1.00 12.35 73 HIS A O 1
ATOM 570 N N . ARG A 1 74 ? 8.691 41.799 -5.710 1.00 11.43 74 ARG A N 1
ATOM 571 C CA . ARG A 1 74 ? 8.874 42.719 -6.837 1.00 13.36 74 ARG A CA 1
ATOM 572 C C . ARG A 1 74 ? 8.838 44.151 -6.358 1.00 13.54 74 ARG A C 1
ATOM 573 O O . ARG A 1 74 ? 8.364 44.447 -5.264 1.00 13.73 74 ARG A O 1
ATOM 581 N N . ARG A 1 75 ? 9.360 45.039 -7.191 1.00 13.75 75 ARG A N 1
ATOM 582 C CA . ARG A 1 75 ? 9.426 46.460 -6.859 1.00 14.53 75 ARG A CA 1
ATOM 583 C C . ARG A 1 75 ? 8.388 47.243 -7.666 1.00 15.27 75 ARG A C 1
ATOM 584 O O . ARG A 1 75 ? 8.162 46.944 -8.843 1.00 15.72 75 ARG A O 1
ATOM 592 N N . GLU A 1 76 ? 7.758 48.219 -7.014 1.00 15.09 76 GLU A N 1
ATOM 593 C CA . GLU A 1 76 ? 6.859 49.181 -7.668 1.00 16.85 76 GLU A CA 1
ATOM 594 C C . GLU A 1 76 ? 7.331 50.562 -7.227 1.00 16.38 76 GLU A C 1
ATOM 595 O O . GLU A 1 76 ? 7.032 50.989 -6.100 1.00 16.63 76 GLU A O 1
ATOM 601 N N . GLY A 1 77 ? 8.080 51.265 -8.081 1.00 17.20 77 GLY A N 1
ATOM 602 C CA . GLY A 1 77 ? 8.601 52.569 -7.686 1.00 17.48 77 GLY A CA 1
ATOM 603 C C . GLY A 1 77 ? 9.565 52.430 -6.524 1.00 17.41 77 GLY A C 1
ATOM 604 O O . GLY A 1 77 ? 10.523 51.656 -6.584 1.00 17.81 77 GLY A O 1
ATOM 605 N N . ASN A 1 78 ? 9.305 53.155 -5.443 1.00 18.01 78 ASN A N 1
ATOM 606 C CA . ASN A 1 78 ? 10.173 53.069 -4.269 1.00 18.58 78 ASN A CA 1
ATOM 607 C C . ASN A 1 78 ? 9.721 52.050 -3.240 1.00 17.11 78 ASN A C 1
ATOM 608 O O . ASN A 1 78 ? 10.300 51.984 -2.149 1.00 16.69 78 ASN A O 1
ATOM 613 N N . ILE A 1 79 ? 8.716 51.255 -3.586 1.00 15.45 79 ILE A N 1
ATOM 614 C CA . ILE A 1 79 ? 8.170 50.253 -2.660 1.00 14.61 79 ILE A CA 1
ATOM 615 C C . ILE A 1 79 ? 8.626 48.872 -3.107 1.00 13.45 79 ILE A C 1
ATOM 616 O O . ILE A 1 79 ? 8.464 48.498 -4.277 1.00 13.73 79 ILE A O 1
ATOM 621 N N . GLN A 1 80 ? 9.168 48.108 -2.158 1.00 13.09 80 GLN A N 1
ATOM 622 C CA . GLN A 1 80 ? 9.487 46.703 -2.371 1.00 13.36 80 GLN A CA 1
ATOM 623 C C . GLN A 1 80 ? 8.422 45.858 -1.700 1.00 12.02 80 GLN A C 1
ATOM 624 O O . GLN A 1 80 ? 8.046 46.133 -0.567 1.00 12.54 80 GLN A O 1
ATOM 630 N N . TYR A 1 81 ? 7.944 44.842 -2.407 1.00 10.81 81 TYR A N 1
ATOM 631 C CA . TYR A 1 81 ? 6.940 43.914 -1.902 1.00 10.73 81 TYR A CA 1
ATOM 632 C C . TYR A 1 81 ? 7.558 42.535 -1.790 1.00 10.31 81 TYR A C 1
ATOM 633 O O . TYR A 1 81 ? 8.115 42.039 -2.758 1.00 11.37 81 TYR A O 1
ATOM 642 N N . LEU A 1 82 ? 7.502 41.947 -0.604 1.00 9.42 82 LEU A N 1
ATOM 643 C CA . LEU A 1 82 ? 7.945 40.572 -0.390 1.00 8.62 82 LEU A CA 1
ATOM 644 C C . LEU A 1 82 ? 6.720 39.721 -0.106 1.00 8.64 82 LEU A C 1
ATOM 645 O O . LEU A 1 82 ? 5.849 40.117 0.660 1.00 9.22 82 LEU A O 1
ATOM 650 N N . PHE A 1 83 ? 6.683 38.548 -0.716 1.00 7.38 83 PHE A N 1
ATOM 651 C CA . PHE A 1 83 ? 5.552 37.644 -0.610 1.00 7.49 83 PHE A CA 1
ATOM 652 C C . PHE A 1 83 ? 6.003 36.421 0.172 1.00 7.70 83 PHE A C 1
ATOM 653 O O . PHE A 1 83 ? 6.929 35.719 -0.230 1.00 8.14 83 PHE A O 1
ATOM 661 N N . LEU A 1 84 ? 5.355 36.233 1.314 1.00 6.69 84 LEU A N 1
ATOM 662 C CA . LEU A 1 84 ? 5.761 35.296 2.367 1.00 7.24 84 LEU A CA 1
ATOM 663 C C . LEU A 1 84 ? 4.618 34.383 2.764 1.00 6.82 84 LEU A C 1
ATOM 664 O O . LEU A 1 84 ? 3.438 34.736 2.574 1.00 6.74 84 LEU A O 1
ATOM 669 N N . GLU A 1 85 ? 4.968 33.225 3.322 1.00 7.34 85 GLU A N 1
ATOM 670 C CA . GLU A 1 85 ? 3.977 32.311 3.866 1.00 7.62 85 GLU A CA 1
ATOM 671 C C . GLU A 1 85 ? 3.114 33.021 4.892 1.00 6.86 85 GLU A C 1
ATOM 672 O O . GLU A 1 85 ? 3.640 33.659 5.825 1.00 7.68 85 GLU A O 1
ATOM 678 N N . TYR A 1 86 ? 1.797 32.829 4.767 1.00 6.93 86 TYR A N 1
ATOM 679 C CA . TYR A 1 86 ? 0.871 33.265 5.805 1.00 6.84 86 TYR A CA 1
ATOM 680 C C . TYR A 1 86 ? 0.764 32.171 6.857 1.00 7.18 86 TYR A C 1
ATOM 681 O O . TYR A 1 86 ? 0.311 31.052 6.588 1.00 8.19 86 TYR A O 1
ATOM 690 N N . CYS A 1 87 ? 1.200 32.511 8.068 1.00 7.31 87 CYS A N 1
ATOM 691 C CA . CYS A 1 87 ? 1.264 31.592 9.205 1.00 7.82 87 CYS A CA 1
ATOM 692 C C . CYS A 1 87 ? 0.046 31.849 10.061 1.00 7.38 87 CYS A C 1
ATOM 693 O O . CYS A 1 87 ? 0.021 32.778 10.871 1.00 7.70 87 CYS A O 1
ATOM 696 N N . SER A 1 88 ? -0.969 31.016 9.862 1.00 7.54 88 SER A N 1
ATOM 697 C CA . SER A 1 88 ? -2.293 31.319 10.357 1.00 7.61 88 SER A CA 1
ATOM 698 C C . SER A 1 88 ? -2.487 31.083 11.858 1.00 7.78 88 SER A C 1
ATOM 699 O O . SER A 1 88 ? -3.498 31.482 12.426 1.00 9.52 88 SER A O 1
ATOM 702 N N . GLY A 1 89 ? -1.514 30.443 12.490 1.00 8.09 89 GLY A N 1
ATOM 703 C CA . GLY A 1 89 ? -1.473 30.284 13.933 1.00 7.95 89 GLY A CA 1
ATOM 704 C C . GLY A 1 89 ? -1.002 31.512 14.685 1.00 7.42 89 GLY A C 1
ATOM 705 O O . GLY A 1 89 ? -1.031 31.538 15.905 1.00 9.62 89 GLY A O 1
ATOM 706 N N . GLY A 1 90 ? -0.505 32.516 13.974 1.00 7.74 90 GLY A N 1
ATOM 707 C CA . GLY A 1 90 ? -0.122 33.768 14.600 1.00 8.24 90 GLY A CA 1
ATOM 708 C C . GLY A 1 90 ? 1.240 33.751 15.262 1.00 7.83 90 GLY A C 1
ATOM 709 O O . GLY A 1 90 ? 2.098 32.921 14.954 1.00 8.76 90 GLY A O 1
ATOM 710 N N . GLU A 1 91 ? 1.466 34.694 16.165 1.00 8.76 91 GLU A N 1
ATOM 711 C CA . GLU A 1 91 ? 2.774 34.833 16.812 1.00 9.52 91 GLU A CA 1
ATOM 712 C C . GLU A 1 91 ? 2.853 34.015 18.088 1.00 9.68 91 GLU A C 1
ATOM 713 O O . GLU A 1 91 ? 1.890 33.928 18.854 1.00 9.71 91 GLU A O 1
ATOM 719 N N . LEU A 1 92 ? 4.029 33.443 18.328 1.00 9.73 92 LEU A N 1
ATOM 720 C CA . LEU A 1 92 ? 4.275 32.706 19.570 1.00 9.29 92 LEU A CA 1
ATOM 721 C C . LEU A 1 92 ? 4.010 33.615 20.780 1.00 9.47 92 LEU A C 1
ATOM 722 O O . LEU A 1 92 ? 3.530 33.177 21.833 1.00 9.68 92 LEU A O 1
ATOM 727 N N . PHE A 1 93 ? 4.337 34.889 20.625 1.00 11.08 93 PHE A N 1
ATOM 728 C CA . PHE A 1 93 ? 4.076 35.887 21.622 1.00 11.89 93 PHE A CA 1
ATOM 729 C C . PHE A 1 93 ? 2.672 35.745 22.219 1.00 11.97 93 PHE A C 1
ATOM 730 O O . PHE A 1 93 ? 2.504 35.855 23.424 1.00 12.78 93 PHE A O 1
ATOM 738 N N . ASP A 1 94 ? 1.666 35.471 21.376 1.00 11.36 94 ASP A N 1
ATOM 739 C CA . ASP A 1 94 ? 0.288 35.377 21.828 1.00 11.88 94 ASP A CA 1
ATOM 740 C C . ASP A 1 94 ? -0.137 34.042 22.448 1.00 12.58 94 ASP A C 1
ATOM 741 O O . ASP A 1 94 ? -1.274 33.879 22.867 1.00 13.91 94 ASP A O 1
ATOM 746 N N . ARG A 1 95 ? 0.802 33.109 22.569 1.00 11.18 95 ARG A N 1
ATOM 747 C CA . ARG A 1 95 ? 0.615 31.872 23.347 1.00 10.85 95 ARG A CA 1
ATOM 748 C C . ARG A 1 95 ? 1.193 32.007 24.762 1.00 10.87 95 ARG A C 1
ATOM 749 O O . ARG A 1 95 ? 1.107 31.070 25.564 1.00 12.03 95 ARG A O 1
ATOM 757 N N . ILE A 1 96 ? 1.804 33.157 25.041 1.00 10.38 96 ILE A N 1
ATOM 758 C CA . ILE A 1 96 ? 2.437 33.403 26.334 1.00 11.05 96 ILE A CA 1
ATOM 759 C C . ILE A 1 96 ? 1.516 34.267 27.187 1.00 12.29 96 ILE A C 1
ATOM 760 O O . ILE A 1 96 ? 1.299 35.445 26.868 1.00 14.19 96 ILE A O 1
ATOM 765 N N . GLU A 1 97 ? 0.961 33.687 28.250 1.00 12.36 97 GLU A N 1
ATOM 766 C CA . GLU A 1 97 ? 0.111 34.458 29.161 1.00 13.33 97 GLU A CA 1
ATOM 767 C C . GLU A 1 97 ? 1.009 35.338 30.037 1.00 12.56 97 GLU A C 1
ATOM 768 O O . GLU A 1 97 ? 1.912 34.824 30.708 1.00 11.58 97 GLU A O 1
ATOM 774 N N . PRO A 1 98 ? 0.784 36.666 30.047 1.00 12.54 98 PRO A N 1
ATOM 775 C CA . PRO A 1 98 ? 1.655 37.540 30.820 1.00 12.91 98 PRO A CA 1
ATOM 776 C C . PRO A 1 98 ? 1.774 37.099 32.280 1.00 12.45 98 PRO A C 1
ATOM 777 O O . PRO A 1 98 ? 0.784 36.764 32.929 1.00 12.84 98 PRO A O 1
ATOM 781 N N . ASP A 1 99 ? 3.014 37.057 32.754 1.00 12.69 99 ASP A N 1
ATOM 782 C CA . ASP A 1 99 ? 3.382 36.638 34.110 1.00 13.14 99 ASP A CA 1
ATOM 783 C C . ASP A 1 99 ? 3.103 35.184 34.454 1.00 12.04 99 ASP A C 1
ATOM 784 O O . ASP A 1 99 ? 3.355 34.756 35.582 1.00 13.48 99 ASP A O 1
ATOM 789 N N . ILE A 1 100 ? 2.674 34.393 33.474 1.00 12.00 100 ILE A N 1
ATOM 790 C CA . ILE A 1 100 ? 2.371 32.989 33.687 1.00 12.16 100 ILE A CA 1
ATOM 791 C C . ILE A 1 100 ? 3.139 32.089 32.722 1.00 11.27 100 ILE A C 1
ATOM 792 O O . ILE A 1 100 ? 3.729 31.120 33.154 1.00 12.37 100 ILE A O 1
ATOM 797 N N . GLY A 1 101 ? 3.162 32.430 31.437 1.00 10.67 101 GLY A N 1
ATOM 798 C CA . GLY A 1 101 ? 3.808 31.583 30.427 1.00 9.77 101 GLY A CA 1
ATOM 799 C C . GLY A 1 101 ? 2.798 30.681 29.744 1.00 9.84 101 GLY A C 1
ATOM 800 O O . GLY A 1 101 ? 1.726 31.140 29.318 1.00 11.42 101 GLY A O 1
ATOM 801 N N . MET A 1 102 ? 3.150 29.413 29.625 1.00 9.30 102 MET A N 1
ATOM 802 C CA . MET A 1 102 ? 2.323 28.393 28.988 1.00 9.54 102 MET A CA 1
ATOM 803 C C . MET A 1 102 ? 2.716 27.064 29.635 1.00 9.71 102 MET A C 1
ATOM 804 O O . MET A 1 102 ? 3.749 26.970 30.320 1.00 10.06 102 MET A O 1
ATOM 809 N N . PRO A 1 103 ? 1.915 26.019 29.411 1.00 10.82 103 PRO A N 1
ATOM 810 C CA . PRO A 1 103 ? 2.267 24.727 29.984 1.00 11.28 103 PRO A CA 1
ATOM 811 C C . PRO A 1 103 ? 3.614 24.211 29.502 1.00 11.23 103 PRO A C 1
ATOM 812 O O . PRO A 1 103 ? 4.014 24.436 28.368 1.00 9.98 103 PRO A O 1
ATOM 816 N N . GLU A 1 104 ? 4.331 23.576 30.401 1.00 11.38 104 GLU A N 1
ATOM 817 C CA . GLU A 1 104 ? 5.673 23.080 30.142 1.00 11.52 104 GLU A CA 1
ATOM 818 C C . GLU A 1 104 ? 5.757 22.192 28.889 1.00 10.91 104 GLU A C 1
ATOM 819 O O . GLU A 1 104 ? 6.692 22.338 28.115 1.00 10.97 104 GLU A O 1
ATOM 825 N N . PRO A 1 105 ? 4.796 21.270 28.671 1.00 10.78 105 PRO A N 1
ATOM 826 C CA . PRO A 1 105 ? 4.893 20.454 27.448 1.00 11.36 105 PRO A CA 1
ATOM 827 C C . PRO A 1 105 ? 4.853 21.295 26.173 1.00 10.28 105 PRO A C 1
ATOM 828 O O . PRO A 1 105 ? 5.534 20.978 25.201 1.00 10.29 105 PRO A O 1
ATOM 832 N N . ASP A 1 106 ? 4.029 22.344 26.176 1.00 9.19 106 ASP A N 1
ATOM 833 C CA A ASP A 1 106 ? 3.919 23.219 25.006 0.50 8.86 106 ASP A CA 1
ATOM 834 C CA B ASP A 1 106 ? 3.914 23.224 25.012 0.50 9.00 106 ASP A CA 1
ATOM 835 C C . ASP A 1 106 ? 5.223 23.979 24.796 1.00 8.46 106 ASP A C 1
ATOM 836 O O . ASP A 1 106 ? 5.703 24.081 23.662 1.00 8.34 106 ASP A O 1
ATOM 845 N N . ALA A 1 107 ? 5.796 24.514 25.881 1.00 7.66 107 ALA A N 1
ATOM 846 C CA . ALA A 1 107 ? 7.075 25.214 25.813 1.00 7.66 107 ALA A CA 1
ATOM 847 C C . ALA A 1 107 ? 8.187 24.279 25.313 1.00 7.32 107 ALA A C 1
ATOM 848 O O . ALA A 1 107 ? 9.025 24.660 24.478 1.00 8.07 107 ALA A O 1
ATOM 850 N N . GLN A 1 108 ? 8.198 23.029 25.792 1.00 7.48 108 GLN A N 1
ATOM 851 C CA . GLN A 1 108 ? 9.196 22.079 25.341 1.00 7.47 108 GLN A CA 1
ATOM 852 C C . GLN A 1 108 ? 9.097 21.794 23.842 1.00 7.91 108 GLN A C 1
ATOM 853 O O . GLN A 1 108 ? 10.105 21.787 23.131 1.00 8.00 108 GLN A O 1
ATOM 859 N N . ARG A 1 109 ? 7.884 21.603 23.355 1.00 7.70 109 ARG A N 1
ATOM 860 C CA . ARG A 1 109 ? 7.652 21.308 21.958 1.00 7.56 109 ARG A CA 1
ATOM 861 C C . ARG A 1 109 ? 8.084 22.489 21.088 1.00 7.08 109 ARG A C 1
ATOM 862 O O . ARG A 1 109 ? 8.796 22.328 20.085 1.00 7.98 109 ARG A O 1
ATOM 870 N N . PHE A 1 110 ? 7.637 23.689 21.441 1.00 7.29 110 PHE A N 1
ATOM 871 C CA . PHE A 1 110 ? 8.047 24.868 20.704 1.00 6.85 110 PHE A CA 1
ATOM 872 C C . PHE A 1 110 ? 9.573 25.038 20.744 1.00 7.23 110 PHE A C 1
ATOM 873 O O . PHE A 1 110 ? 10.181 25.457 19.746 1.00 7.60 110 PHE A O 1
ATOM 881 N N . PHE A 1 111 ? 10.190 24.744 21.887 1.00 7.30 111 PHE A N 1
ATOM 882 C CA . PHE A 1 111 ? 11.631 24.890 21.985 1.00 7.16 111 PHE A CA 1
ATOM 883 C C . PHE A 1 111 ? 12.361 23.899 21.068 1.00 6.96 111 PHE A C 1
ATOM 884 O O . PHE A 1 111 ? 13.390 24.229 20.471 1.00 6.87 111 PHE A O 1
ATOM 892 N N . HIS A 1 112 ? 11.874 22.663 20.992 1.00 6.60 112 HIS A N 1
ATOM 893 C CA . HIS A 1 112 ? 12.427 21.688 20.034 1.00 6.96 112 HIS A CA 1
ATOM 894 C C . HIS A 1 112 ? 12.370 22.201 18.602 1.00 6.96 112 HIS A C 1
ATOM 895 O O . HIS A 1 112 ? 13.324 22.055 17.841 1.00 7.53 112 HIS A O 1
ATOM 902 N N . GLN A 1 113 ? 11.241 22.801 18.240 1.00 6.94 113 GLN A N 1
ATOM 903 C CA . GLN A 1 113 ? 11.059 23.302 16.886 1.00 7.12 113 GLN A CA 1
ATOM 904 C C . GLN A 1 113 ? 11.957 24.502 16.637 1.00 7.12 113 GLN A C 1
ATOM 905 O O . GLN A 1 113 ? 12.498 24.660 15.538 1.00 7.59 113 GLN A O 1
ATOM 911 N N . LEU A 1 114 ? 12.098 25.353 17.642 1.00 6.71 114 LEU A N 1
ATOM 912 C CA . LEU A 1 114 ? 13.019 26.491 17.560 1.00 6.51 114 LEU A CA 1
ATOM 913 C C . LEU A 1 114 ? 14.453 25.988 17.296 1.00 6.49 114 LEU A C 1
ATOM 914 O O . LEU A 1 114 ? 15.155 26.503 16.426 1.00 7.15 114 LEU A O 1
ATOM 919 N N . MET A 1 115 ? 14.877 24.988 18.061 1.00 6.85 115 MET A N 1
ATOM 920 C CA . MET A 1 115 ? 16.199 24.415 17.847 1.00 6.86 115 MET A CA 1
ATOM 921 C C . MET A 1 115 ? 16.331 23.875 16.421 1.00 6.64 115 MET A C 1
ATOM 922 O O . MET A 1 115 ? 17.350 24.070 15.773 1.00 7.56 115 MET A O 1
ATOM 927 N N . ALA A 1 116 ? 15.313 23.188 15.927 1.00 7.38 116 ALA A N 1
ATOM 928 C CA . ALA A 1 116 ? 15.391 22.655 14.569 1.00 7.60 116 ALA A CA 1
ATOM 929 C C . ALA A 1 116 ? 15.622 23.778 13.556 1.00 7.35 116 ALA A C 1
ATOM 930 O O . ALA A 1 116 ? 16.470 23.666 12.659 1.00 8.04 116 ALA A O 1
ATOM 932 N N . GLY A 1 117 ? 14.878 24.863 13.689 1.00 7.47 117 GLY A N 1
ATOM 933 C CA . GLY A 1 117 ? 15.040 25.982 12.777 1.00 7.54 117 GLY A CA 1
ATOM 934 C C . GLY A 1 117 ? 16.397 26.656 12.893 1.00 7.08 117 GLY A C 1
ATOM 935 O O . GLY A 1 117 ? 17.008 26.994 11.888 1.00 7.56 117 GLY A O 1
ATOM 936 N N . VAL A 1 118 ? 16.859 26.862 14.115 1.00 6.82 118 VAL A N 1
ATOM 937 C CA . VAL A 1 118 ? 18.148 27.527 14.342 1.00 6.38 118 VAL A CA 1
ATOM 938 C C . VAL A 1 118 ? 19.294 26.624 13.856 1.00 6.51 118 VAL A C 1
ATOM 939 O O . VAL A 1 118 ? 20.242 27.110 13.235 1.00 7.43 118 VAL A O 1
ATOM 943 N N . VAL A 1 119 ? 19.224 25.329 14.132 1.00 7.04 119 VAL A N 1
ATOM 944 C CA . VAL A 1 119 ? 20.230 24.396 13.629 1.00 7.12 119 VAL A CA 1
ATOM 945 C C . VAL A 1 119 ? 20.314 24.479 12.100 1.00 7.47 119 VAL A C 1
ATOM 946 O O . VAL A 1 119 ? 21.405 24.518 11.504 1.00 7.87 119 VAL A O 1
ATOM 950 N N . TYR A 1 120 ? 19.159 24.518 11.453 1.00 6.84 120 TYR A N 1
ATOM 951 C CA . TYR A 1 120 ? 19.093 24.662 9.996 1.00 7.16 120 TYR A CA 1
ATOM 952 C C . TYR A 1 120 ? 19.826 25.936 9.546 1.00 7.00 120 TYR A C 1
ATOM 953 O O . TYR A 1 120 ? 20.695 25.885 8.649 1.00 7.38 120 TYR A O 1
ATOM 962 N N . LEU A 1 121 ? 19.452 27.081 10.116 1.00 6.72 121 LEU A N 1
ATOM 963 C CA . LEU A 1 121 ? 20.055 28.360 9.735 1.00 6.64 121 LEU A CA 1
ATOM 964 C C . LEU A 1 121 ? 21.556 28.352 9.951 1.00 6.65 121 LEU A C 1
ATOM 965 O O . LEU A 1 121 ? 22.335 28.699 9.064 1.00 7.30 121 LEU A O 1
ATOM 970 N N . HIS A 1 122 ? 21.975 27.901 11.124 1.00 6.70 122 HIS A N 1
ATOM 971 C CA . HIS A 1 122 ? 23.408 27.893 11.424 1.00 6.83 122 HIS A CA 1
ATOM 972 C C . HIS A 1 122 ? 24.151 26.955 10.474 1.00 7.28 122 HIS A C 1
ATOM 973 O O . HIS A 1 122 ? 25.286 27.224 10.089 1.00 7.34 122 HIS A O 1
ATOM 980 N N . GLY A 1 123 ? 23.504 25.857 10.078 1.00 7.47 123 GLY A N 1
ATOM 981 C CA . GLY A 1 123 ? 24.097 24.903 9.154 1.00 7.73 123 GLY A CA 1
ATOM 982 C C . GLY A 1 123 ? 24.392 25.484 7.790 1.00 8.47 123 GLY A C 1
ATOM 983 O O . GLY A 1 123 ? 25.384 25.120 7.162 1.00 11.42 123 GLY A O 1
ATOM 984 N N . ILE A 1 124 ? 23.573 26.423 7.345 1.00 8.33 124 ILE A N 1
ATOM 985 C CA . ILE A 1 124 ? 23.811 27.109 6.077 1.00 8.65 124 ILE A CA 1
ATOM 986 C C . ILE A 1 124 ? 24.582 28.404 6.246 1.00 8.76 124 ILE A C 1
ATOM 987 O O . ILE A 1 124 ? 24.782 29.150 5.279 1.00 9.72 124 ILE A O 1
ATOM 992 N N . GLY A 1 125 ? 25.031 28.693 7.464 1.00 8.16 125 GLY A N 1
ATOM 993 C CA . GLY A 1 125 ? 25.873 29.869 7.728 1.00 7.50 125 GLY A CA 1
ATOM 994 C C . GLY A 1 125 ? 25.149 31.173 7.952 1.00 7.15 125 GLY A C 1
ATOM 995 O O . GLY A 1 125 ? 25.753 32.246 7.807 1.00 7.30 125 GLY A O 1
ATOM 996 N N . ILE A 1 126 ? 23.870 31.082 8.295 1.00 6.87 126 ILE A N 1
ATOM 997 C CA . ILE A 1 126 ? 23.037 32.264 8.534 1.00 7.15 126 ILE A CA 1
ATOM 998 C C . ILE A 1 126 ? 22.706 32.397 10.012 1.00 6.66 126 ILE A C 1
ATOM 999 O O . ILE A 1 126 ? 22.342 31.413 10.677 1.00 6.92 126 ILE A O 1
ATOM 1004 N N . THR A 1 127 ? 22.861 33.614 10.527 1.00 6.05 127 THR A N 1
ATOM 1005 C CA . THR A 1 127 ? 22.386 33.964 11.860 1.00 6.12 127 THR A CA 1
ATOM 1006 C C . THR A 1 127 ? 21.207 34.946 11.752 1.00 6.16 127 THR A C 1
ATOM 1007 O O . THR A 1 127 ? 21.253 35.869 10.967 1.00 6.80 127 THR A O 1
ATOM 1011 N N . HIS A 1 128 ? 20.158 34.716 12.534 1.00 6.69 128 HIS A N 1
ATOM 1012 C CA . HIS A 1 128 ? 18.964 35.523 12.485 1.00 6.91 128 HIS A CA 1
ATOM 1013 C C . HIS A 1 128 ? 19.160 36.889 13.176 1.00 6.94 128 HIS A C 1
ATOM 1014 O O . HIS A 1 128 ? 18.730 37.919 12.670 1.00 7.22 128 HIS A O 1
ATOM 1021 N N . ARG A 1 129 ? 19.722 36.865 14.380 1.00 7.27 129 ARG A N 1
ATOM 1022 C CA . ARG A 1 129 ? 20.089 38.031 15.163 1.00 7.12 129 ARG A CA 1
ATOM 1023 C C . ARG A 1 129 ? 18.954 38.764 15.854 1.00 7.57 129 ARG A C 1
ATOM 1024 O O . ARG A 1 129 ? 19.216 39.763 16.526 1.00 8.68 129 ARG A O 1
ATOM 1032 N N . ASP A 1 130 ? 17.726 38.276 15.717 1.00 6.63 130 ASP A N 1
ATOM 1033 C CA . ASP A 1 130 ? 16.602 38.916 16.403 1.00 7.20 130 ASP A CA 1
ATOM 1034 C C . ASP A 1 130 ? 15.546 37.906 16.793 1.00 6.98 130 ASP A C 1
ATOM 1035 O O . ASP A 1 130 ? 14.353 38.119 16.607 1.00 7.25 130 ASP A O 1
ATOM 1040 N N . ILE A 1 131 ? 15.979 36.803 17.384 1.00 6.76 131 ILE A N 1
ATOM 1041 C CA . ILE A 1 131 ? 15.064 35.766 17.815 1.00 6.62 131 ILE A CA 1
ATOM 1042 C C . ILE A 1 131 ? 14.326 36.253 19.067 1.00 6.88 131 ILE A C 1
ATOM 1043 O O . ILE A 1 131 ? 14.945 36.695 20.058 1.00 7.29 131 ILE A O 1
ATOM 1048 N N . LYS A 1 132 ? 12.991 36.220 18.981 1.00 7.17 132 LYS A N 1
ATOM 1049 C CA . LYS A 1 132 ? 12.093 36.663 20.043 1.00 7.79 132 LYS A CA 1
ATOM 1050 C C . LYS A 1 132 ? 10.696 36.164 19.646 1.00 8.47 132 LYS A C 1
ATOM 1051 O O . LYS A 1 132 ? 10.466 35.843 18.485 1.00 8.08 132 LYS A O 1
ATOM 1057 N N . PRO A 1 133 ? 9.745 36.115 20.591 1.00 8.32 133 PRO A N 1
ATOM 1058 C CA . PRO A 1 133 ? 8.463 35.475 20.283 1.00 8.58 133 PRO A CA 1
ATOM 1059 C C . PRO A 1 133 ? 7.656 36.179 19.179 1.00 10.03 133 PRO A C 1
ATOM 1060 O O . PRO A 1 133 ? 6.853 35.536 18.512 1.00 10.33 133 PRO A O 1
ATOM 1064 N N . GLU A 1 134 ? 7.878 37.466 18.983 1.00 9.71 134 GLU A N 1
ATOM 1065 C CA . GLU A 1 134 ? 7.239 38.208 17.888 1.00 10.62 134 GLU A CA 1
ATOM 1066 C C . GLU A 1 134 ? 7.715 37.717 16.509 1.00 10.44 134 GLU A C 1
ATOM 1067 O O . GLU A 1 134 ? 7.008 37.872 15.505 1.00 12.22 134 GLU A O 1
ATOM 1073 N N . ASN A 1 135 ? 8.929 37.167 16.472 1.00 8.30 135 ASN A N 1
ATOM 1074 C CA . ASN A 1 135 ? 9.527 36.662 15.226 1.00 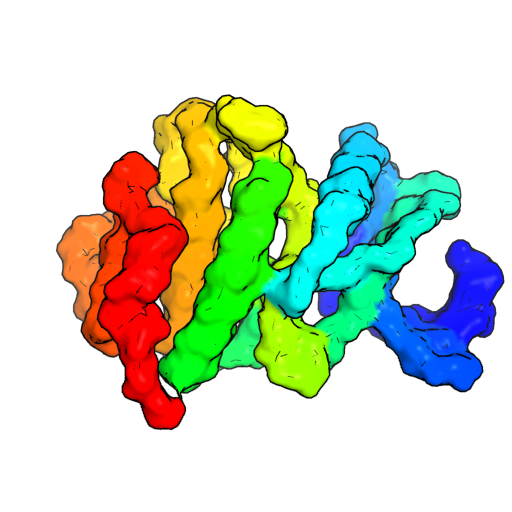7.84 135 ASN A CA 1
ATOM 1075 C C . ASN A 1 135 ? 9.491 35.147 15.114 1.00 7.19 135 ASN A C 1
ATOM 1076 O O . ASN A 1 135 ? 10.200 34.557 14.312 1.00 7.85 135 ASN A O 1
ATOM 1081 N N . LEU A 1 136 ? 8.620 34.527 15.901 1.00 7.11 136 LEU A N 1
ATOM 1082 C CA . LEU A 1 136 ? 8.373 33.095 15.828 1.00 7.00 136 LEU A CA 1
ATOM 1083 C C . LEU A 1 136 ? 6.897 32.899 15.589 1.00 7.44 136 LEU A C 1
ATOM 1084 O O . LEU A 1 136 ? 6.082 33.155 16.467 1.00 9.52 136 LEU A O 1
ATOM 1089 N N . LEU A 1 137 ? 6.540 32.569 14.353 1.00 7.48 137 LEU A N 1
ATOM 1090 C CA . LEU A 1 137 ? 5.137 32.442 13.985 1.00 7.41 137 LEU A CA 1
ATOM 1091 C C . LEU A 1 137 ? 4.736 30.977 14.051 1.00 7.76 137 LEU A C 1
ATOM 1092 O O . LEU A 1 137 ? 5.579 30.088 14.245 1.00 8.81 137 LEU A O 1
ATOM 1097 N N . LEU A 1 138 ? 3.450 30.724 13.887 1.00 7.97 138 LEU A N 1
ATOM 1098 C CA . LEU A 1 138 ? 2.900 29.389 13.960 1.00 8.21 138 LEU A CA 1
ATOM 1099 C C . LEU A 1 138 ? 2.022 29.124 12.754 1.00 7.65 138 LEU A C 1
ATOM 1100 O O . LEU A 1 138 ? 1.229 29.975 12.362 1.00 8.00 138 LEU A O 1
ATOM 1105 N N . ASP A 1 139 ? 2.120 27.921 12.192 1.00 8.84 139 ASP A N 1
ATOM 1106 C CA . ASP A 1 139 ? 1.221 27.531 11.093 1.00 8.78 139 ASP A CA 1
ATOM 1107 C C . ASP A 1 139 ? -0.095 27.000 11.649 1.00 9.29 139 ASP A C 1
ATOM 1108 O O . ASP A 1 139 ? -0.340 27.088 12.849 1.00 9.17 139 ASP A O 1
ATOM 1113 N N . GLU A 1 140 ? -0.921 26.422 10.778 1.00 9.11 140 GLU A N 1
ATOM 1114 C CA . GLU A 1 140 ? -2.251 25.960 11.166 1.00 10.24 140 GLU A CA 1
ATOM 1115 C C . GLU A 1 140 ? -2.243 24.701 12.060 1.00 11.00 140 GLU A C 1
ATOM 1116 O O . GLU A 1 140 ? -3.297 24.301 12.581 1.00 12.96 140 GLU A O 1
ATOM 1122 N N . ARG A 1 141 ? -1.081 24.057 12.214 1.00 11.19 141 ARG A N 1
ATOM 1123 C CA . ARG A 1 141 ? -0.896 22.926 13.123 1.00 11.92 141 ARG A CA 1
ATOM 1124 C C . ARG A 1 141 ? 0.065 23.278 14.262 1.00 11.90 141 ARG A C 1
ATOM 1125 O O . ARG A 1 141 ? 0.640 22.397 14.915 1.00 12.43 141 ARG A O 1
ATOM 1129 N N . ASP A 1 142 ? 0.227 24.568 14.525 1.00 11.13 142 ASP A N 1
ATOM 1130 C CA . ASP A 1 142 ? 1.062 25.043 15.629 1.00 11.55 142 ASP A CA 1
ATOM 1131 C C . ASP A 1 142 ? 2.536 24.650 15.489 1.00 10.33 142 ASP A C 1
ATOM 1132 O O . ASP A 1 142 ? 3.234 24.468 16.486 1.00 11.68 142 ASP A O 1
ATOM 1137 N N . ASN A 1 143 ? 3.001 24.539 14.255 1.00 9.80 143 ASN A N 1
ATOM 1138 C CA . ASN A 1 143 ? 4.424 24.360 13.990 1.00 9.31 143 ASN A CA 1
ATOM 1139 C C . ASN A 1 143 ? 5.073 25.737 13.937 1.00 9.03 143 ASN A C 1
ATOM 1140 O O . ASN A 1 143 ? 4.589 26.655 13.243 1.00 8.99 143 ASN A O 1
ATOM 1145 N N . LEU A 1 144 ? 6.194 25.870 14.643 1.00 8.70 144 LEU A N 1
ATOM 1146 C CA . LEU A 1 144 ? 6.939 27.118 14.735 1.00 8.27 144 LEU A CA 1
ATOM 1147 C C . LEU A 1 144 ? 7.665 27.434 13.441 1.00 8.39 144 LEU A C 1
ATOM 1148 O O . LEU A 1 144 ? 8.261 26.555 12.827 1.00 9.78 144 LEU A O 1
ATOM 1153 N N . LYS A 1 145 ? 7.642 28.703 13.068 1.00 8.36 145 LYS A N 1
ATOM 1154 C CA . LYS A 1 145 ? 8.288 29.194 11.860 1.00 8.96 145 LYS A CA 1
ATOM 1155 C C . LYS A 1 145 ? 9.086 30.462 12.203 1.00 8.13 145 LYS A C 1
ATOM 1156 O O . LYS A 1 145 ? 8.506 31.475 12.614 1.00 9.30 145 LYS A O 1
ATOM 1162 N N . ILE A 1 146 ? 10.402 30.422 11.995 1.00 7.83 146 ILE A N 1
ATOM 1163 C CA . ILE A 1 146 ? 11.239 31.575 12.237 1.00 7.32 146 ILE A CA 1
ATOM 1164 C C . ILE A 1 146 ? 10.969 32.599 11.125 1.00 6.87 146 ILE A C 1
ATOM 1165 O O . ILE A 1 146 ? 10.981 32.260 9.933 1.00 7.52 146 ILE A O 1
ATOM 1170 N N . SER A 1 147 ? 10.770 33.850 11.533 1.00 7.09 147 SER A N 1
ATOM 1171 C CA . SER A 1 147 ? 10.280 34.934 10.697 1.00 6.57 147 SER A CA 1
ATOM 1172 C C . SER A 1 147 ? 11.189 36.158 10.753 1.00 7.02 147 SER A C 1
ATOM 1173 O O . SER A 1 147 ? 11.753 36.469 11.807 1.00 7.25 147 SER A O 1
ATOM 1176 N N . ASP A 1 148 ? 11.278 36.840 9.615 1.00 7.27 148 ASP A N 1
ATOM 1177 C CA . ASP A 1 148 ? 11.889 38.163 9.471 1.00 7.76 148 ASP A CA 1
ATOM 1178 C C . ASP A 1 148 ? 13.405 38.102 9.444 1.00 8.00 148 ASP A C 1
ATOM 1179 O O . ASP A 1 148 ? 14.065 38.067 10.492 1.00 9.19 148 ASP A O 1
ATOM 1184 N N . PHE A 1 149 ? 13.950 38.081 8.240 1.00 7.65 149 PHE A N 1
ATOM 1185 C CA . PHE A 1 149 ? 15.394 37.992 8.024 1.00 7.29 149 PHE A CA 1
ATOM 1186 C C . PHE A 1 149 ? 16.007 39.361 7.700 1.00 7.37 149 PHE A C 1
ATOM 1187 O O . PHE A 1 149 ? 17.104 39.437 7.178 1.00 7.69 149 PHE A O 1
ATOM 1195 N N . GLY A 1 150 ? 15.322 40.427 8.097 1.00 7.83 150 GLY A N 1
ATOM 1196 C CA . GLY A 1 150 ? 15.812 41.797 7.921 1.00 8.38 150 GLY A CA 1
ATOM 1197 C C . GLY A 1 150 ? 17.117 42.056 8.629 1.00 9.09 150 GLY A C 1
ATOM 1198 O O . GLY A 1 150 ? 17.918 42.841 8.150 1.00 12.66 150 GLY A O 1
ATOM 1199 N N . LEU A 1 151 ? 17.341 41.442 9.789 1.00 8.29 151 LEU A N 1
ATOM 1200 C CA . LEU A 1 151 ? 18.601 41.635 10.518 1.00 9.37 151 LEU A CA 1
ATOM 1201 C C . LEU A 1 151 ? 19.557 40.473 10.374 1.00 8.26 151 LEU A C 1
ATOM 1202 O O . LEU A 1 151 ? 20.634 40.489 10.961 1.00 9.47 151 LEU A O 1
ATOM 1207 N N . ALA A 1 152 ? 19.213 39.498 9.550 1.00 8.17 152 ALA A N 1
ATOM 1208 C CA . ALA A 1 152 ? 20.024 38.310 9.374 1.00 7.87 152 ALA A CA 1
ATOM 1209 C C . ALA A 1 152 ? 21.280 38.598 8.559 1.00 7.51 152 ALA A C 1
ATOM 1210 O O . ALA A 1 152 ? 21.331 39.560 7.785 1.00 8.46 152 ALA A O 1
ATOM 1212 N N . THR A 1 153 ? 22.311 37.783 8.754 1.00 6.94 153 THR A N 1
ATOM 1213 C CA . THR A 1 153 ? 23.541 37.928 8.001 1.00 6.82 153 THR A CA 1
ATOM 1214 C C . THR A 1 153 ? 24.274 36.605 7.914 1.00 7.22 153 THR A C 1
ATOM 1215 O O . THR A 1 153 ? 23.936 35.634 8.606 1.00 7.46 153 THR A O 1
ATOM 1219 N N . VAL A 1 154 ? 25.250 36.548 7.018 1.00 7.25 154 VAL A N 1
ATOM 1220 C CA . VAL A 1 154 ? 26.066 35.347 6.822 1.00 7.71 154 VAL A CA 1
ATOM 1221 C C . VAL A 1 154 ? 27.259 35.434 7.779 1.00 7.93 154 VAL A C 1
ATOM 1222 O O . VAL A 1 154 ? 28.002 36.423 7.781 1.00 7.86 154 VAL A O 1
ATOM 1226 N N . PHE A 1 155 ? 27.447 34.392 8.581 1.00 6.85 155 PHE A N 1
ATOM 1227 C CA . PHE A 1 155 ? 28.592 34.307 9.488 1.00 6.91 155 PHE A CA 1
ATOM 1228 C C . PHE A 1 155 ? 29.586 33.229 9.102 1.00 7.11 155 PHE A C 1
ATOM 1229 O O . PHE A 1 155 ? 30.647 33.154 9.706 1.00 7.27 155 PHE A O 1
ATOM 1237 N N . ARG A 1 156 ? 29.256 32.384 8.117 1.00 7.77 156 ARG A N 1
ATOM 1238 C CA . ARG A 1 156 ? 30.180 31.360 7.641 1.00 8.08 156 ARG A CA 1
ATOM 1239 C C . ARG A 1 156 ? 30.108 31.286 6.140 1.00 8.21 156 ARG A C 1
ATOM 1240 O O . ARG A 1 156 ? 29.021 31.129 5.591 1.00 9.49 156 ARG A O 1
ATOM 1248 N N . TYR A 1 157 ? 31.270 31.382 5.494 1.00 8.49 157 TYR A N 1
ATOM 1249 C CA . TYR A 1 157 ? 31.392 31.331 4.035 1.00 9.32 157 TYR A CA 1
ATOM 1250 C C . TYR A 1 157 ? 32.001 29.979 3.732 1.00 9.36 157 TYR A C 1
ATOM 1251 O O . TYR A 1 157 ? 33.132 29.700 4.109 1.00 8.89 157 TYR A O 1
ATOM 1260 N N . ASN A 1 158 ? 31.222 29.102 3.116 1.00 9.93 158 ASN A N 1
ATOM 1261 C CA . ASN A 1 158 ? 31.631 27.704 3.006 1.00 10.21 158 ASN A CA 1
ATOM 1262 C C . ASN A 1 158 ? 31.973 27.202 4.422 1.00 9.96 158 ASN A C 1
ATOM 1263 O O . ASN A 1 158 ? 31.135 27.315 5.304 1.00 10.47 158 ASN A O 1
ATOM 1268 N N . ASN A 1 159 ? 33.172 26.700 4.657 1.00 10.31 159 ASN A N 1
ATOM 1269 C CA . ASN A 1 159 ? 33.550 26.259 5.997 1.00 9.74 159 ASN A CA 1
ATOM 1270 C C . ASN A 1 159 ? 34.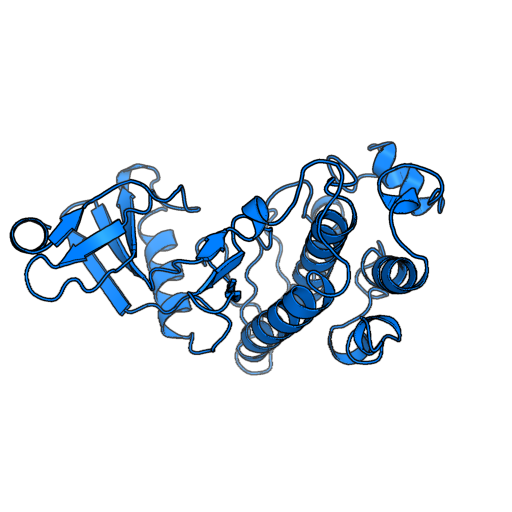538 27.229 6.654 1.00 9.37 159 ASN A C 1
ATOM 1271 O O . ASN A 1 159 ? 35.446 26.811 7.371 1.00 9.38 159 ASN A O 1
ATOM 1276 N N . ARG A 1 160 ? 34.316 28.527 6.474 1.00 8.27 160 ARG A N 1
ATOM 1277 C CA . ARG A 1 160 ? 35.181 29.536 7.065 1.00 7.54 160 ARG A CA 1
ATOM 1278 C C . ARG A 1 160 ? 34.318 30.577 7.790 1.00 7.01 160 ARG A C 1
ATOM 1279 O O . ARG A 1 160 ? 33.653 31.408 7.157 1.00 7.30 160 ARG A O 1
ATOM 1287 N N . GLU A 1 161 ? 34.315 30.516 9.112 1.00 6.71 161 GLU A N 1
ATOM 1288 C CA . GLU A 1 161 ? 33.585 31.446 9.942 1.00 6.86 161 GLU A CA 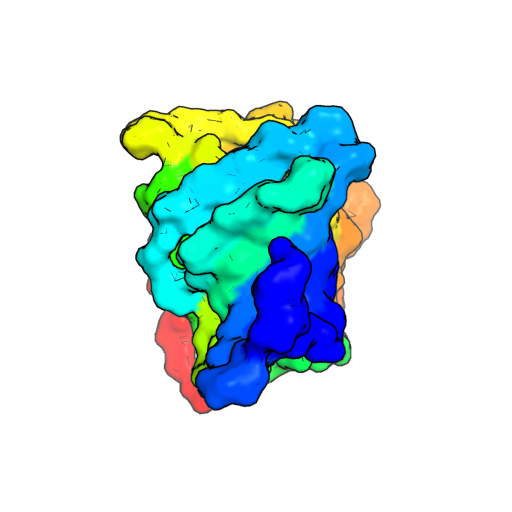1
ATOM 1289 C C . GLU A 1 161 ? 34.234 32.834 9.932 1.00 6.91 161 GLU A C 1
ATOM 1290 O O . GLU A 1 161 ? 35.455 32.952 9.816 1.00 6.95 161 GLU A O 1
ATOM 1296 N N . ARG A 1 162 ? 33.414 33.865 10.115 1.00 6.76 162 ARG A N 1
ATOM 1297 C CA . ARG A 1 162 ? 33.869 35.217 10.458 1.00 6.52 162 ARG A CA 1
ATOM 1298 C C . ARG A 1 162 ? 33.214 35.660 11.752 1.00 7.00 162 ARG A C 1
ATOM 1299 O O . ARG A 1 162 ? 32.096 35.234 12.061 1.00 7.44 162 ARG A O 1
ATOM 1307 N N . LEU A 1 163 ? 33.908 36.542 12.460 1.00 6.70 163 LEU A N 1
ATOM 1308 C CA . LEU A 1 163 ? 33.332 37.208 13.627 1.00 7.04 163 LEU A CA 1
ATOM 1309 C C . LEU A 1 163 ? 32.403 38.349 13.181 1.00 7.40 163 LEU A C 1
ATOM 1310 O O . LEU A 1 163 ? 32.601 38.940 12.128 1.00 7.74 163 LEU A O 1
ATOM 1315 N N . LEU A 1 164 ? 31.396 38.641 14.004 1.00 7.07 164 LEU A N 1
ATOM 1316 C CA . LEU A 1 164 ? 30.475 39.743 13.801 1.00 7.29 164 LEU A CA 1
ATOM 1317 C C . LEU A 1 164 ? 30.743 40.846 14.818 1.00 7.66 164 LEU A C 1
ATOM 1318 O O . LEU A 1 164 ? 31.359 40.636 15.849 1.00 7.52 164 LEU A O 1
ATOM 1323 N N . ASN A 1 165 ? 30.243 42.030 14.506 1.00 8.33 165 ASN A N 1
ATOM 1324 C CA . ASN A 1 165 ? 30.432 43.180 15.388 1.00 9.26 165 ASN A CA 1
ATOM 1325 C C . ASN A 1 165 ? 29.202 44.075 15.522 1.00 10.67 165 ASN A C 1
ATOM 1326 O O . ASN A 1 165 ? 29.263 45.087 16.217 1.00 11.74 165 ASN A O 1
ATOM 1331 N N . LYS A 1 166 ? 28.094 43.739 14.901 1.00 11.47 166 LYS A N 1
ATOM 1332 C CA . LYS A 1 166 ? 26.937 44.642 14.905 1.00 12.16 166 LYS A CA 1
ATOM 1333 C C . LYS A 1 166 ? 26.084 44.443 16.120 1.00 12.72 166 LYS A C 1
ATOM 1334 O O . LYS A 1 166 ? 25.693 43.346 16.467 1.00 11.14 166 LYS A O 1
ATOM 1340 N N . MET A 1 167 ? 25.809 45.562 16.786 1.00 14.18 167 MET A N 1
ATOM 1341 C CA . MET A 1 167 ? 24.906 45.599 17.910 1.00 14.61 167 MET A CA 1
ATOM 1342 C C . MET A 1 167 ? 23.531 45.818 17.334 1.00 14.91 167 MET A C 1
ATOM 1343 O O . MET A 1 167 ? 23.105 46.944 17.023 1.00 16.56 167 MET A O 1
ATOM 1348 N N . CYS A 1 168 ? 22.878 44.713 17.071 1.00 15.12 168 CYS A N 1
ATOM 1349 C CA . CYS A 1 168 ? 21.544 44.740 16.612 1.00 15.11 168 CYS A CA 1
ATOM 1350 C C . CYS A 1 168 ? 20.810 43.651 17.394 1.00 14.74 168 CYS A C 1
ATOM 1351 O O . CYS A 1 168 ? 21.396 42.807 18.098 1.00 15.40 168 CYS A O 1
ATOM 1354 N N . GLY A 1 169 ? 19.520 43.709 17.255 1.00 14.07 169 GLY A N 1
ATOM 1355 C CA . GLY A 1 169 ? 18.625 42.843 17.974 1.00 13.49 169 GLY A CA 1
ATOM 1356 C C . GLY A 1 169 ? 17.839 43.664 18.960 1.00 14.50 169 GLY A C 1
ATOM 1357 O O . GLY A 1 169 ? 17.925 44.914 19.024 1.00 20.07 169 GLY A O 1
ATOM 1358 N N . THR A 1 170 ? 17.041 42.959 19.722 1.00 12.06 170 THR A N 1
ATOM 1359 C CA . THR A 1 170 ? 16.108 43.549 20.661 1.00 11.81 170 THR A CA 1
ATOM 1360 C C . THR A 1 170 ? 16.700 43.410 22.051 1.00 11.66 170 THR A C 1
ATOM 1361 O O . THR A 1 170 ? 17.004 42.306 22.471 1.00 11.17 170 THR A O 1
ATOM 1365 N N . LEU A 1 171 ? 16.896 44.526 22.747 1.00 11.21 171 LEU A N 1
ATOM 1366 C CA . LEU A 1 171 ? 17.781 44.576 23.906 1.00 11.73 171 LEU A CA 1
ATOM 1367 C C . LEU A 1 171 ? 17.586 43.489 24.993 1.00 10.65 171 LEU A C 1
ATOM 1368 O O . LEU A 1 171 ? 18.558 42.867 25.427 1.00 12.05 171 LEU A O 1
ATOM 1373 N N . PRO A 1 172 ? 16.342 43.225 25.435 1.00 10.95 172 PRO A N 1
ATOM 1374 C CA . PRO A 1 172 ? 16.162 42.186 26.469 1.00 10.46 172 PRO A CA 1
ATOM 1375 C C . PRO A 1 172 ? 16.588 40.777 26.031 1.00 9.57 172 PRO A C 1
ATOM 1376 O O . PRO A 1 172 ? 16.787 39.897 26.881 1.00 9.22 172 PRO A O 1
ATOM 1380 N N . TYR A 1 173 ? 16.681 40.573 24.721 1.00 8.78 173 TYR A N 1
ATOM 1381 C CA . TYR A 1 173 ? 17.093 39.287 24.129 1.00 8.38 173 TYR A CA 1
ATOM 1382 C C . TYR A 1 173 ? 18.576 39.198 23.752 1.00 8.25 173 TYR A C 1
ATOM 1383 O O . TYR A 1 173 ? 19.067 38.129 23.384 1.00 8.32 173 TYR A O 1
ATOM 1392 N N . VAL A 1 174 ? 19.292 40.316 23.850 1.00 8.21 174 VAL A N 1
ATOM 1393 C CA A VAL A 1 174 ? 20.666 40.428 23.391 0.50 8.41 174 VAL A CA 1
ATOM 1394 C CA B VAL A 1 174 ? 20.674 40.338 23.352 0.50 8.63 174 VAL A CA 1
ATOM 1395 C C . VAL A 1 174 ? 21.628 39.756 24.379 1.00 8.59 174 VAL A C 1
ATOM 1396 O O . VAL A 1 174 ? 21.479 39.938 25.587 1.00 9.17 174 VAL A O 1
ATOM 1403 N N . ALA A 1 175 ? 22.624 39.043 23.865 1.00 7.97 175 ALA A N 1
ATOM 1404 C CA . ALA A 1 175 ? 23.651 38.394 24.670 1.00 8.20 175 ALA A CA 1
ATOM 1405 C C . ALA A 1 175 ? 24.634 39.430 25.236 1.00 7.95 175 ALA A C 1
ATOM 1406 O O . ALA A 1 175 ? 24.901 40.458 24.595 1.00 8.71 175 ALA A O 1
ATOM 1408 N N . PRO A 1 176 ? 25.195 39.163 26.421 1.00 8.67 176 PRO A N 1
ATOM 1409 C CA . PRO A 1 176 ? 26.048 40.168 27.067 1.00 8.72 176 PRO A CA 1
ATOM 1410 C C . PRO A 1 176 ? 27.293 40.542 26.295 1.00 9.27 176 PRO A C 1
ATOM 1411 O O . PRO A 1 176 ? 27.757 41.672 26.409 1.00 9.31 176 PRO A O 1
ATOM 1415 N N . GLU A 1 177 ? 27.823 39.633 25.478 1.00 8.71 177 GLU A N 1
ATOM 1416 C CA . GLU A 1 177 ? 29.031 39.967 24.717 1.00 9.40 177 GLU A CA 1
ATOM 1417 C C . GLU A 1 177 ? 28.821 41.099 23.712 1.00 9.14 177 GLU A C 1
ATOM 1418 O O . GLU A 1 177 ? 29.785 41.793 23.355 1.00 10.97 177 GLU A O 1
ATOM 1424 N N . LEU A 1 178 ? 27.584 41.335 23.296 1.00 9.60 178 LEU A N 1
ATOM 1425 C CA . LEU A 1 178 ? 27.321 42.472 22.399 1.00 9.97 178 LEU A CA 1
ATOM 1426 C C . LEU A 1 178 ? 27.582 43.815 23.090 1.00 9.82 178 LEU A C 1
ATOM 1427 O O . LEU A 1 178 ? 27.860 44.817 22.415 1.00 10.83 178 LEU A O 1
ATOM 1432 N N . LEU A 1 179 ? 27.506 43.836 24.414 1.00 9.86 179 LEU A N 1
ATOM 1433 C CA . LEU A 1 179 ? 27.782 45.061 25.197 1.00 11.18 179 LEU A CA 1
ATOM 1434 C C . LEU A 1 179 ? 29.226 45.102 25.722 1.00 11.99 179 LEU A C 1
ATOM 1435 O O . LEU A 1 179 ? 29.628 46.084 26.360 1.00 14.62 179 LEU A O 1
ATOM 1440 N N . LYS A 1 180 ? 30.005 44.045 25.494 1.00 11.15 180 LYS A N 1
ATOM 1441 C CA . LYS A 1 180 ? 31.333 43.915 26.064 1.00 12.23 180 LYS A CA 1
ATOM 1442 C C . LYS A 1 180 ? 32.483 43.723 25.094 1.00 11.36 180 LYS A C 1
ATOM 1443 O O . LYS A 1 180 ? 33.592 44.188 25.357 1.00 13.71 180 LYS A O 1
ATOM 1446 N N . ARG A 1 181 ? 32.242 43.009 24.002 1.00 10.03 181 ARG A N 1
ATOM 1447 C CA . ARG A 1 181 ? 33.294 42.656 23.063 1.00 9.72 181 ARG A CA 1
ATOM 1448 C C . ARG A 1 181 ? 33.118 43.355 21.743 1.00 9.56 181 ARG A C 1
ATOM 1449 O O . ARG A 1 181 ? 32.012 43.450 21.249 1.00 10.42 181 ARG A O 1
ATOM 1457 N N . ARG A 1 182 ? 34.212 43.824 21.168 1.00 9.12 182 ARG A N 1
ATOM 1458 C CA . ARG A 1 182 ? 34.139 44.501 19.881 1.00 10.33 182 ARG A CA 1
ATOM 1459 C C . ARG A 1 182 ? 33.742 43.590 18.741 1.00 9.86 182 ARG A C 1
ATOM 1460 O O . ARG A 1 182 ? 33.107 44.029 17.801 1.00 11.21 182 ARG A O 1
ATOM 1464 N N . GLU A 1 183 ? 34.132 42.323 18.823 1.00 8.87 183 GLU A N 1
ATOM 1465 C CA . GLU A 1 183 ? 33.743 41.319 17.838 1.00 9.07 183 GLU A CA 1
ATOM 1466 C C . GLU A 1 183 ? 33.435 40.026 18.595 1.00 7.80 183 GLU A C 1
ATOM 1467 O O . GLU A 1 183 ? 33.945 39.818 19.698 1.00 8.49 183 GLU A O 1
ATOM 1473 N N . PHE A 1 184 ? 32.602 39.169 18.012 1.00 6.91 184 PHE A N 1
ATOM 1474 C CA . PHE A 1 184 ? 32.096 37.981 18.715 1.00 6.51 184 PHE A CA 1
ATOM 1475 C C . PHE A 1 184 ? 31.587 36.938 17.724 1.00 6.48 184 PHE A C 1
ATOM 1476 O O . PHE A 1 184 ? 31.340 37.239 16.554 1.00 6.85 184 PHE A O 1
ATOM 1484 N N . HIS A 1 185 ? 31.462 35.700 18.193 1.00 6.25 185 HIS A N 1
ATOM 1485 C CA . HIS A 1 185 ? 30.907 34.623 17.395 1.00 6.14 185 HIS A CA 1
ATOM 1486 C C . HIS A 1 185 ? 29.402 34.727 17.289 1.00 6.12 185 HIS A C 1
ATOM 1487 O O . HIS A 1 185 ? 28.716 35.036 18.270 1.00 6.49 185 HIS A O 1
ATOM 1494 N N . ALA A 1 186 ? 28.889 34.402 16.104 1.00 5.87 186 ALA A N 1
ATOM 1495 C CA . ALA A 1 186 ? 27.447 34.504 15.837 1.00 6.03 186 ALA A CA 1
ATOM 1496 C C . ALA A 1 186 ? 26.601 33.515 16.590 1.00 6.27 186 ALA A C 1
ATOM 1497 O O . ALA A 1 186 ? 25.536 33.856 17.117 1.00 6.33 186 ALA A O 1
ATOM 1499 N N . GLU A 1 187 ? 26.994 32.248 16.592 1.00 6.33 187 GLU A N 1
ATOM 1500 C CA . GLU A 1 187 ? 26.064 31.202 17.065 1.00 6.59 187 GLU A CA 1
ATOM 1501 C C . GLU A 1 187 ? 25.667 31.342 18.543 1.00 6.69 187 GLU A C 1
ATOM 1502 O O . GLU A 1 187 ? 24.482 31.205 18.862 1.00 6.66 187 GLU A O 1
ATOM 1508 N N . PRO A 1 188 ? 26.619 31.649 19.446 1.00 6.03 188 PRO A N 1
ATOM 1509 C CA . PRO A 1 188 ? 26.214 31.767 20.850 1.00 6.31 188 PRO A CA 1
ATOM 1510 C C . PRO A 1 188 ? 25.216 32.912 21.090 1.00 5.87 188 PRO A C 1
ATOM 1511 O O . PRO A 1 188 ? 24.479 32.868 22.072 1.00 6.17 188 PRO A O 1
ATOM 1515 N N . VAL A 1 189 ? 25.208 33.925 20.228 1.00 6.10 189 VAL A N 1
ATOM 1516 C CA . VAL A 1 189 ? 24.267 35.040 20.378 1.00 5.82 189 VAL A CA 1
ATOM 1517 C C . VAL A 1 189 ? 22.851 34.529 20.150 1.00 5.51 189 VAL A C 1
ATOM 1518 O O . VAL A 1 189 ? 21.931 34.858 20.922 1.00 6.06 189 VAL A O 1
ATOM 1522 N N . ASP A 1 190 ? 22.646 33.743 19.088 1.00 5.24 190 ASP A N 1
ATOM 1523 C CA . ASP A 1 190 ? 21.331 33.157 18.832 1.00 5.82 190 ASP A CA 1
ATOM 1524 C C . ASP A 1 190 ? 20.943 32.152 19.919 1.00 5.99 190 ASP A C 1
ATOM 1525 O O . ASP A 1 190 ? 19.772 32.037 20.285 1.00 6.69 190 ASP A O 1
ATOM 1530 N N . VAL A 1 191 ? 21.906 31.401 20.441 1.00 6.09 191 VAL A N 1
ATOM 1531 C CA . VAL A 1 191 ? 21.601 30.453 21.532 1.00 6.17 191 VAL A CA 1
ATOM 1532 C C . VAL A 1 191 ? 21.049 31.229 22.744 1.00 6.54 191 VAL A C 1
ATOM 1533 O O . VAL A 1 191 ? 20.051 30.834 23.338 1.00 6.80 191 VAL A O 1
ATOM 1537 N N . TRP A 1 192 ? 21.694 32.344 23.092 1.00 6.03 192 TRP A N 1
ATOM 1538 C CA . TRP A 1 192 ? 21.262 33.146 24.222 1.00 5.84 192 TRP A CA 1
ATOM 1539 C C . TRP A 1 192 ? 19.831 33.647 24.032 1.00 5.86 192 TRP A C 1
ATOM 1540 O O . TRP A 1 192 ? 19.013 33.535 24.934 1.00 6.21 192 TRP A O 1
ATOM 1551 N N . SER A 1 193 ? 19.524 34.246 22.871 1.00 5.74 193 SER A N 1
ATOM 1552 C CA . SER A 1 193 ? 18.156 34.740 22.651 1.00 6.27 193 SER A CA 1
ATOM 1553 C C . SER A 1 193 ? 17.132 33.600 22.749 1.00 6.38 193 SER A C 1
ATOM 1554 O O . SER A 1 193 ? 16.018 33.768 23.250 1.00 6.43 193 SER A O 1
ATOM 1557 N N . CYS A 1 194 ? 17.497 32.412 22.275 1.00 6.22 194 CYS A N 1
ATOM 1558 C CA . CYS A 1 194 ? 16.599 31.248 22.428 1.00 6.13 194 CYS A CA 1
ATOM 1559 C C . CYS A 1 194 ? 16.346 30.938 23.900 1.00 6.26 194 CYS A C 1
ATOM 1560 O O . CYS A 1 194 ? 15.251 30.537 24.255 1.00 6.30 194 CYS A O 1
ATOM 1563 N N . GLY A 1 195 ? 17.355 31.131 24.754 1.00 6.15 195 GLY A N 1
ATOM 1564 C CA . GLY A 1 195 ? 17.183 30.976 26.192 1.00 6.31 195 GLY A CA 1
ATOM 1565 C C . GLY A 1 195 ? 16.212 31.994 26.781 1.00 6.52 195 GLY A C 1
ATOM 1566 O O . GLY A 1 195 ? 15.429 31.667 27.682 1.00 6.52 195 GLY A O 1
ATOM 1567 N N . ILE A 1 196 ? 16.274 33.250 26.318 1.00 6.23 196 ILE A N 1
ATOM 1568 C CA . ILE A 1 196 ? 15.349 34.264 26.779 1.00 6.52 196 ILE A CA 1
ATOM 1569 C C . ILE A 1 196 ? 13.946 33.903 26.306 1.00 6.48 196 ILE A C 1
ATOM 1570 O O . ILE A 1 196 ? 12.972 34.036 27.071 1.00 7.20 196 ILE A O 1
ATOM 1575 N N . VAL A 1 197 ? 13.818 33.436 25.063 1.00 6.00 197 VAL A N 1
ATOM 1576 C CA . VAL A 1 197 ? 12.512 32.944 24.600 1.00 6.36 197 VAL A CA 1
ATOM 1577 C C . VAL A 1 197 ? 11.959 31.811 25.480 1.00 6.35 197 VAL A C 1
ATOM 1578 O O . VAL A 1 197 ? 10.789 31.848 25.868 1.00 6.48 197 VAL A O 1
ATOM 1582 N N . LEU A 1 198 ? 12.806 30.849 25.828 1.00 6.29 198 LEU A N 1
ATOM 1583 C CA . LEU A 1 198 ? 12.374 29.767 26.697 1.00 6.25 198 LEU A CA 1
ATOM 1584 C C . LEU A 1 198 ? 11.921 30.281 28.066 1.00 6.66 198 LEU A C 1
ATOM 1585 O O . LEU A 1 198 ? 10.906 29.828 28.612 1.00 6.86 198 LEU A O 1
ATOM 1590 N N . THR A 1 199 ? 12.674 31.234 28.616 1.00 6.46 199 THR A N 1
ATOM 1591 C CA . THR A 1 199 ? 12.300 31.873 29.880 1.00 7.09 199 THR A CA 1
ATOM 1592 C C . THR A 1 199 ? 10.908 32.501 29.804 1.00 7.17 199 THR A C 1
ATOM 1593 O O . THR A 1 199 ? 10.070 32.288 30.671 1.00 8.57 199 THR A O 1
ATOM 1597 N N . ALA A 1 200 ? 10.666 33.244 28.730 1.00 7.23 200 ALA A N 1
ATOM 1598 C CA . ALA A 1 200 ? 9.376 33.912 28.530 1.00 7.12 200 ALA A CA 1
ATOM 1599 C C . ALA A 1 200 ? 8.263 32.867 28.386 1.00 7.60 200 ALA A C 1
ATOM 1600 O O . ALA A 1 200 ? 7.164 33.045 28.915 1.00 7.85 200 ALA A O 1
ATOM 1602 N N . MET A 1 201 ? 8.525 31.763 27.685 1.00 7.46 201 MET A N 1
ATOM 1603 C CA . MET A 1 201 ? 7.494 30.729 27.498 1.00 7.76 201 MET A CA 1
ATOM 1604 C C . MET A 1 201 ? 7.146 30.095 28.835 1.00 7.88 201 MET A C 1
ATOM 1605 O O . MET A 1 201 ? 5.992 29.764 29.069 1.00 8.59 201 MET A O 1
ATOM 1610 N N . LEU A 1 202 ? 8.138 29.918 29.698 1.00 8.30 202 LEU A N 1
ATOM 1611 C CA . LEU A 1 202 ? 7.916 29.189 30.965 1.00 9.35 202 LEU A CA 1
ATOM 1612 C C . LEU A 1 202 ? 7.379 30.070 32.092 1.00 9.78 202 LEU A C 1
ATOM 1613 O O . LEU A 1 202 ? 6.748 29.546 33.019 1.00 13.08 202 LEU A O 1
ATOM 1618 N N . ALA A 1 203 ? 7.622 31.383 32.050 1.00 9.26 203 ALA A N 1
ATOM 1619 C CA . ALA A 1 203 ? 7.262 32.260 33.167 1.00 9.92 203 ALA A CA 1
ATOM 1620 C C . ALA A 1 203 ? 6.487 33.511 32.774 1.00 9.24 203 ALA A C 1
ATOM 1621 O O . ALA A 1 203 ? 6.023 34.248 33.650 1.00 9.93 203 ALA A O 1
ATOM 1623 N N . GLY A 1 204 ? 6.355 33.777 31.476 1.00 8.75 204 GLY A N 1
ATOM 1624 C CA . GLY A 1 204 ? 5.576 34.916 31.011 1.00 9.10 204 GLY A CA 1
ATOM 1625 C C . GLY A 1 204 ? 6.175 36.273 31.296 1.00 9.76 204 GLY A C 1
ATOM 1626 O O . GLY A 1 204 ? 5.477 37.263 31.321 1.00 10.72 204 GLY A O 1
ATOM 1627 N N . GLU A 1 205 ? 7.483 36.315 31.468 1.00 10.22 205 GLU A N 1
ATOM 1628 C CA . GLU A 1 205 ? 8.173 37.518 31.908 1.00 11.81 205 GLU A CA 1
ATOM 1629 C C . GLU A 1 205 ? 9.589 37.502 31.383 1.00 11.22 205 GLU A C 1
ATOM 1630 O O . GLU A 1 205 ? 10.263 36.477 31.455 1.00 13.40 205 GLU A O 1
ATOM 1636 N N . LEU A 1 206 ? 10.041 38.612 30.832 1.00 10.54 206 LEU A N 1
ATOM 1637 C CA . LEU A 1 206 ? 11.455 38.786 30.505 1.00 10.17 206 LEU A CA 1
ATOM 1638 C C . LEU A 1 206 ? 12.256 39.088 31.766 1.00 9.81 206 LEU A C 1
ATOM 1639 O O . LEU A 1 206 ? 11.799 39.854 32.602 1.00 10.85 206 LEU A O 1
ATOM 1644 N N . PRO A 1 207 ? 13.441 38.490 31.912 1.00 9.73 207 PRO A N 1
ATOM 1645 C CA . PRO A 1 207 ? 14.132 38.618 33.194 1.00 10.18 207 PRO A CA 1
ATOM 1646 C C . PRO A 1 207 ? 14.841 39.927 33.460 1.00 10.68 207 PRO A C 1
ATOM 1647 O O . PRO A 1 207 ? 14.999 40.278 34.620 1.00 13.16 207 PRO A O 1
ATOM 1651 N N . TRP A 1 208 ? 15.247 40.642 32.420 1.00 10.34 208 TRP A N 1
ATOM 1652 C CA . TRP A 1 208 ? 15.975 41.900 32.602 1.00 10.22 208 TRP A CA 1
ATOM 1653 C C . TRP A 1 208 ? 15.839 42.822 31.400 1.00 11.44 208 TRP A C 1
ATOM 1654 O O . TRP A 1 208 ? 15.587 42.397 30.275 1.00 11.14 208 TRP A O 1
ATOM 1665 N N . ASP A 1 209 ? 16.025 44.122 31.659 1.00 12.47 209 ASP A N 1
ATOM 1666 C CA . ASP A 1 209 ? 16.083 45.109 30.590 1.00 13.83 209 ASP A CA 1
ATOM 1667 C C . ASP A 1 209 ? 17.208 44.828 29.606 1.00 13.22 209 ASP A C 1
ATOM 1668 O O . ASP A 1 209 ? 17.042 45.002 28.408 1.00 13.60 209 ASP A O 1
ATOM 1673 N N . GLN A 1 210 ? 18.354 44.423 30.139 1.00 13.38 210 GLN A N 1
ATOM 1674 C CA . GLN A 1 210 ? 19.547 44.209 29.337 1.00 13.41 210 GLN A CA 1
ATOM 1675 C C . GLN A 1 210 ? 20.570 43.496 30.190 1.00 12.76 210 GLN A C 1
ATOM 1676 O O . GLN A 1 210 ? 20.584 43.627 31.403 1.00 12.92 210 GLN A O 1
ATOM 1682 N N . PRO A 1 211 ? 21.453 42.714 29.575 1.00 12.43 211 PRO A N 1
ATOM 1683 C CA . PRO A 1 211 ? 22.406 41.937 30.346 1.00 13.51 211 PRO A CA 1
ATOM 1684 C C . PRO A 1 211 ? 23.675 42.708 30.638 1.00 15.16 211 PRO A C 1
ATOM 1685 O O . PRO A 1 211 ? 24.756 42.327 30.201 1.00 14.28 211 PRO A O 1
ATOM 1689 N N . SER A 1 212 ? 23.524 43.776 31.407 1.00 16.99 212 SER A N 1
ATOM 1690 C CA . SER A 1 212 ? 24.670 44.540 31.917 1.00 20.15 212 SER A CA 1
ATOM 1691 C C . SER A 1 212 ? 24.809 44.392 33.465 1.00 21.14 212 SER A C 1
ATOM 1692 O O . SER A 1 212 ? 23.819 44.261 34.143 1.00 20.83 212 SER A O 1
ATOM 1695 N N . ASP A 1 213 ? 26.032 44.363 34.026 1.00 23.99 213 ASP A N 1
ATOM 1696 C CA . ASP A 1 213 ? 26.200 44.295 35.501 1.00 24.59 213 ASP A CA 1
ATOM 1697 C C . ASP A 1 213 ? 25.466 45.443 36.202 1.00 24.78 213 ASP A C 1
ATOM 1698 O O . ASP A 1 213 ? 24.924 45.258 37.315 1.00 26.54 213 ASP A O 1
ATOM 1700 N N . SER A 1 214 ? 25.401 46.605 35.549 1.00 23.44 214 SER A N 1
ATOM 1701 C CA . SER A 1 214 ? 24.612 47.717 36.075 1.00 22.38 214 SER A CA 1
ATOM 1702 C C . SER A 1 214 ? 23.101 47.460 36.161 1.00 20.29 214 SER A C 1
ATOM 1703 O O . SER A 1 214 ? 22.398 48.216 36.829 1.00 20.70 214 SER A O 1
ATOM 1706 N N . CYS A 1 215 ? 22.596 46.446 35.447 1.00 17.58 215 CYS A N 1
ATOM 1707 C CA . CYS A 1 215 ? 21.182 46.060 35.526 1.00 15.87 215 CYS A CA 1
ATOM 1708 C C . CYS A 1 215 ? 21.013 45.106 36.696 1.00 14.61 215 CYS A C 1
ATOM 1709 O O . CYS A 1 215 ? 21.527 43.997 36.673 1.00 14.53 215 CYS A O 1
ATOM 1712 N N . GLN A 1 216 ? 20.310 45.551 37.732 1.00 14.01 216 GLN A N 1
ATOM 1713 C CA . GLN A 1 216 ? 20.216 44.791 38.951 1.00 13.61 216 GLN A CA 1
ATOM 1714 C C . GLN A 1 216 ? 19.678 43.386 38.708 1.00 12.60 216 GLN A C 1
ATOM 1715 O O . GLN A 1 216 ? 20.138 42.450 39.297 1.00 11.71 216 GLN A O 1
ATOM 1721 N N . GLU A 1 217 ? 18.677 43.263 37.858 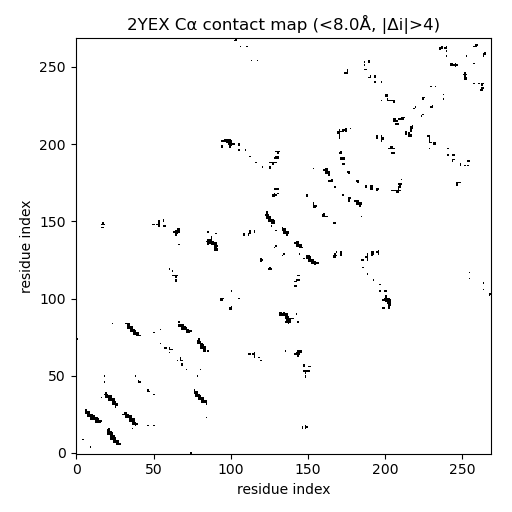1.00 12.40 217 GLU A N 1
ATOM 1722 C CA . GLU A 1 217 ? 18.038 41.966 37.621 1.00 11.88 217 GLU A CA 1
ATOM 1723 C C . GLU A 1 217 ? 19.022 41.011 36.950 1.00 10.57 217 GLU A C 1
ATOM 1724 O O . GLU A 1 217 ? 18.978 39.810 37.168 1.00 11.01 217 GLU A O 1
ATOM 1730 N N . TYR A 1 218 ? 19.937 41.533 36.141 1.00 10.43 218 TYR A N 1
ATOM 1731 C CA . TYR A 1 218 ? 20.965 40.671 35.563 1.00 9.64 218 TYR A CA 1
ATOM 1732 C C . TYR A 1 218 ? 21.996 40.293 36.630 1.00 10.14 218 TYR A C 1
ATOM 1733 O O . TYR A 1 218 ? 22.404 39.133 36.703 1.00 9.79 218 TYR A O 1
ATOM 1742 N N . SER A 1 219 ? 22.410 41.247 37.473 1.00 10.59 219 SER A N 1
ATOM 1743 C CA . SER A 1 219 ? 23.276 40.911 38.603 1.00 12.02 219 SER A CA 1
ATOM 1744 C C . SER A 1 219 ? 22.659 39.835 39.490 1.00 11.21 219 SER A C 1
ATOM 1745 O O . SER A 1 219 ? 23.335 38.921 39.942 1.00 11.74 219 SER A O 1
ATOM 1748 N N . ASP A 1 220 ? 21.351 39.929 39.712 1.00 10.34 220 ASP A N 1
ATOM 1749 C CA . ASP A 1 220 ? 20.653 38.941 40.514 1.00 10.24 220 ASP A CA 1
ATOM 1750 C C . ASP A 1 220 ? 20.795 37.525 39.934 1.00 9.98 220 ASP A C 1
ATOM 1751 O O . ASP A 1 220 ? 21.006 36.565 40.648 1.00 10.13 220 ASP A O 1
ATOM 1756 N N . TRP A 1 221 ? 20.665 37.406 38.621 1.00 9.16 221 TRP A N 1
ATOM 1757 C CA . TRP A 1 221 ? 20.846 36.124 37.947 1.00 9.11 221 TRP A CA 1
ATOM 1758 C C . TRP A 1 221 ? 22.294 35.637 38.041 1.00 9.32 221 TRP A C 1
ATOM 1759 O O . TRP A 1 221 ? 22.552 34.454 38.293 1.00 9.85 221 TRP A O 1
ATOM 1770 N N . LYS A 1 222 ? 23.248 36.538 37.837 1.00 9.77 222 LYS A N 1
ATOM 1771 C CA . LYS A 1 222 ? 24.675 36.162 37.988 1.00 10.95 222 LYS A CA 1
ATOM 1772 C C . LYS A 1 222 ? 24.971 35.648 39.395 1.00 11.08 222 LYS A C 1
ATOM 1773 O O . LYS A 1 222 ? 25.823 34.794 39.561 1.00 12.36 222 LYS A O 1
ATOM 1779 N N . GLU A 1 223 ? 24.233 36.147 40.390 1.00 10.30 223 GLU A N 1
ATOM 1780 C CA . GLU A 1 223 ? 24.390 35.734 41.781 1.00 10.49 223 GLU A CA 1
ATOM 1781 C C . GLU A 1 223 ? 23.479 34.580 42.188 1.00 10.62 223 GLU A C 1
ATOM 1782 O O . GLU A 1 223 ? 23.357 34.292 43.373 1.00 11.65 223 GLU A O 1
ATOM 1788 N N . LYS A 1 224 ? 22.881 33.904 41.201 1.00 10.07 224 LYS A N 1
ATOM 1789 C CA . LYS A 1 224 ? 22.102 32.694 41.400 1.00 10.24 224 LYS A CA 1
ATOM 1790 C C . LYS A 1 224 ? 20.840 32.883 42.238 1.00 10.21 224 LYS A C 1
ATOM 1791 O O . LYS A 1 224 ? 20.379 31.955 42.906 1.00 10.68 224 LYS A O 1
ATOM 1797 N N . LYS A 1 225 ? 20.249 34.077 42.160 1.00 9.64 225 LYS A N 1
ATOM 1798 C CA . LYS A 1 225 ? 19.036 34.368 42.925 1.00 10.03 225 LYS A CA 1
ATOM 1799 C C . LYS A 1 225 ? 17.793 33.883 42.186 1.00 9.76 225 LYS A C 1
ATOM 1800 O O . LYS A 1 225 ? 16.922 34.657 41.784 1.00 10.21 225 LYS A O 1
ATOM 1806 N N . THR A 1 226 ? 17.694 32.571 42.053 1.00 10.26 226 THR A N 1
ATOM 1807 C CA . THR A 1 226 ? 16.579 31.965 41.327 1.00 10.16 226 THR A CA 1
ATOM 1808 C C . THR A 1 226 ? 15.323 31.769 42.195 1.00 9.64 226 THR A C 1
ATOM 1809 O O . THR A 1 226 ? 14.335 31.136 41.771 1.00 10.64 226 THR A O 1
ATOM 1813 N N . TYR A 1 227 ? 15.363 32.350 43.399 1.00 9.71 227 TYR A N 1
ATOM 1814 C CA . TYR A 1 227 ? 14.227 32.514 44.282 1.00 10.05 227 TYR A CA 1
ATOM 1815 C C . TYR A 1 227 ? 13.452 33.815 44.010 1.00 9.87 227 TYR A C 1
ATOM 1816 O O . TYR A 1 227 ? 12.467 34.113 44.711 1.00 10.10 227 TYR A O 1
ATOM 1825 N N . LEU A 1 228 ? 13.919 34.593 43.030 1.00 9.40 228 LEU A N 1
ATOM 1826 C CA . LEU A 1 228 ? 13.232 35.803 42.559 1.00 9.60 228 LEU A CA 1
ATOM 1827 C C . LEU A 1 228 ? 12.520 35.496 41.243 1.00 10.19 228 LEU A C 1
ATOM 1828 O O . LEU A 1 228 ? 12.869 34.549 40.535 1.00 10.42 228 LEU A O 1
ATOM 1833 N N . ASN A 1 229 ? 11.529 36.309 40.912 1.00 10.96 229 ASN A N 1
ATOM 1834 C CA . ASN A 1 229 ? 10.919 36.241 39.582 1.00 11.25 229 ASN A CA 1
ATOM 1835 C C . ASN A 1 229 ? 11.901 36.650 38.502 1.00 11.83 229 ASN A C 1
ATOM 1836 O O . ASN A 1 229 ? 12.741 37.526 38.733 1.00 12.95 229 ASN A O 1
ATOM 1841 N N . PRO A 1 230 ? 11.803 36.041 37.304 1.00 11.48 230 PRO A N 1
ATOM 1842 C CA . PRO A 1 230 ? 10.809 35.050 36.907 1.00 11.37 230 PRO A CA 1
ATOM 1843 C C . PRO A 1 230 ? 11.203 33.634 37.306 1.00 10.51 230 PRO A C 1
ATOM 1844 O O . PRO A 1 230 ? 10.401 32.707 37.210 1.00 10.62 230 PRO A O 1
ATOM 1848 N N . TRP A 1 231 ? 12.434 33.482 37.774 1.00 9.87 231 TRP A N 1
ATOM 1849 C CA . TRP A 1 231 ? 13.039 32.169 37.934 1.00 9.10 231 TRP A CA 1
ATOM 1850 C C . TRP A 1 231 ? 12.302 31.277 38.917 1.00 9.61 231 TRP A C 1
ATOM 1851 O O . TRP A 1 231 ? 12.257 30.059 38.758 1.00 9.68 231 TRP A O 1
ATOM 1862 N N . LYS A 1 232 ? 11.752 31.875 39.973 1.00 10.06 232 LYS A N 1
ATOM 1863 C CA . LYS A 1 232 ? 11.093 31.063 41.000 1.00 10.51 232 LYS A CA 1
ATOM 1864 C C . LYS A 1 232 ? 9.833 30.364 40.485 1.00 10.69 232 LYS A C 1
ATOM 1865 O O . LYS A 1 232 ? 9.339 29.433 41.132 1.00 11.74 232 LYS A O 1
ATOM 1871 N N . LYS A 1 233 ? 9.312 30.810 39.342 1.00 10.28 233 LYS A N 1
ATOM 1872 C CA . LYS A 1 233 ? 8.174 30.153 38.698 1.00 10.80 233 LYS A CA 1
ATOM 1873 C C . LYS A 1 233 ? 8.584 28.968 37.826 1.00 10.74 233 LYS A C 1
ATOM 1874 O O . LYS A 1 233 ? 7.718 28.233 37.330 1.00 12.86 233 LYS A O 1
ATOM 1880 N N . ILE A 1 234 ? 9.891 28.794 37.608 1.00 9.21 234 ILE A N 1
ATOM 1881 C CA . ILE A 1 234 ? 10.388 27.825 36.637 1.00 9.43 234 ILE A CA 1
ATOM 1882 C C . ILE A 1 234 ? 10.891 26.600 37.378 1.00 9.60 234 ILE A C 1
ATOM 1883 O O . ILE A 1 234 ? 11.678 26.703 38.324 1.00 10.20 234 ILE A O 1
ATOM 1888 N N . ASP A 1 235 ? 10.394 25.438 36.970 1.00 9.43 235 ASP A N 1
ATOM 1889 C CA . ASP A 1 235 ? 10.795 24.139 37.546 1.00 9.71 235 ASP A CA 1
ATOM 1890 C C . ASP A 1 235 ? 12.301 23.936 37.431 1.00 9.76 235 ASP A C 1
ATOM 1891 O O . ASP A 1 235 ? 12.927 24.398 36.480 1.00 9.58 235 ASP A O 1
ATOM 1896 N N . SER A 1 236 ? 12.886 23.234 38.396 1.00 9.53 236 SER A N 1
ATOM 1897 C CA . SER A 1 236 ? 14.330 23.056 38.413 1.00 10.54 236 SER A CA 1
ATOM 1898 C C . SER A 1 236 ? 14.894 22.400 37.149 1.00 10.09 236 SER A C 1
ATOM 1899 O O . SER A 1 236 ? 16.048 22.683 36.802 1.00 10.63 236 SER A O 1
ATOM 1902 N N . ALA A 1 237 ? 14.134 21.508 36.497 1.00 9.76 237 ALA A N 1
ATOM 1903 C CA . ALA A 1 237 ? 14.664 20.810 35.308 1.00 9.57 237 ALA A CA 1
ATOM 1904 C C . ALA A 1 237 ? 14.907 21.770 34.128 1.00 8.99 237 ALA A C 1
ATOM 1905 O O . ALA A 1 237 ? 16.026 21.856 33.647 1.00 8.87 237 ALA A O 1
ATOM 1907 N N . PRO A 1 238 ? 13.875 22.524 33.692 1.00 8.31 238 PRO A N 1
ATOM 1908 C CA . PRO A 1 238 ? 14.180 23.486 32.625 1.00 8.16 238 PRO A CA 1
ATOM 1909 C C . PRO A 1 238 ? 15.083 24.631 33.125 1.00 8.72 238 PRO A C 1
ATOM 1910 O O . PRO A 1 238 ? 15.864 25.199 32.352 1.00 8.32 238 PRO A O 1
ATOM 1914 N N . LEU A 1 239 ? 15.010 24.962 34.420 1.00 7.72 239 LEU A N 1
ATOM 1915 C CA . LEU A 1 239 ? 15.916 25.983 34.941 1.00 8.29 239 LEU A CA 1
ATOM 1916 C C . LEU A 1 239 ? 17.389 25.539 34.803 1.00 8.09 239 LEU A C 1
ATOM 1917 O O . LEU A 1 239 ? 18.264 26.362 34.545 1.00 8.11 239 LEU A O 1
ATOM 1922 N N . ALA A 1 240 ? 17.661 24.242 34.982 1.00 7.70 240 ALA A N 1
ATOM 1923 C CA . ALA A 1 240 ? 19.005 23.732 34.805 1.00 8.96 240 ALA A CA 1
ATOM 1924 C C . ALA A 1 240 ? 19.496 23.956 33.372 1.00 8.55 240 ALA A C 1
ATOM 1925 O O . ALA A 1 240 ? 20.667 24.264 33.162 1.00 9.35 240 ALA A O 1
ATOM 1927 N N . LEU A 1 241 ? 18.616 23.807 32.396 1.00 8.33 241 LEU A N 1
ATOM 1928 C CA . LEU A 1 241 ? 18.955 24.131 31.017 1.00 8.13 241 LEU A CA 1
ATOM 1929 C C . LEU A 1 241 ? 19.244 25.635 30.858 1.00 7.93 241 LEU A C 1
ATOM 1930 O O . LEU A 1 241 ? 20.233 26.035 30.232 1.00 8.56 241 LEU A O 1
ATOM 1935 N N . LEU A 1 242 ? 18.386 26.482 31.438 1.00 7.64 242 LEU A N 1
ATOM 1936 C CA . LEU A 1 242 ? 18.607 27.929 31.381 1.00 7.60 242 LEU A CA 1
ATOM 1937 C C . LEU A 1 242 ? 19.913 28.359 32.040 1.00 7.76 242 LEU A C 1
ATOM 1938 O O . LEU A 1 242 ? 20.585 29.279 31.562 1.00 7.76 242 LEU A O 1
ATOM 1943 N N . HIS A 1 243 ? 20.312 27.662 33.106 1.00 8.29 243 HIS A N 1
ATOM 1944 C CA . HIS A 1 243 ? 21.612 27.933 33.722 1.00 9.15 243 HIS A CA 1
ATOM 1945 C C . HIS A 1 243 ? 22.764 27.682 32.742 1.00 8.98 243 HIS A C 1
ATOM 1946 O O . HIS A 1 243 ? 23.795 28.347 32.841 1.00 10.78 243 HIS A O 1
ATOM 1953 N N . LYS A 1 244 ? 22.600 26.733 31.824 1.00 8.16 244 LYS A N 1
ATOM 1954 C CA . LYS A 1 244 ? 23.635 26.412 30.832 1.00 8.46 244 LYS A CA 1
ATOM 1955 C C . LYS A 1 244 ? 23.599 27.327 29.607 1.00 8.18 244 LYS A C 1
ATOM 1956 O O . LYS A 1 244 ? 24.636 27.562 28.984 1.00 8.50 244 LYS A O 1
ATOM 1962 N N . ILE A 1 245 ? 22.419 27.835 29.271 1.00 7.63 245 ILE A N 1
ATOM 1963 C CA . ILE A 1 245 ? 22.256 28.739 28.142 1.00 6.90 245 ILE A CA 1
ATOM 1964 C C . ILE A 1 245 ? 22.652 30.176 28.496 1.00 6.93 245 ILE A C 1
ATOM 1965 O O . ILE A 1 245 ? 23.352 30.824 27.717 1.00 7.85 245 ILE A O 1
ATOM 1970 N N . LEU A 1 246 ? 22.166 30.684 29.627 1.00 7.45 246 LEU A N 1
ATOM 1971 C CA . LEU A 1 246 ? 22.360 32.077 29.987 1.00 7.44 246 LEU A CA 1
ATOM 1972 C C . LEU A 1 246 ? 23.655 32.271 30.786 1.00 7.72 246 LEU A C 1
ATOM 1973 O O . LEU A 1 246 ? 23.676 32.822 31.893 1.00 8.52 246 LEU A O 1
ATOM 1978 N N . VAL A 1 247 ? 24.729 31.810 30.165 1.00 9.01 247 VAL A N 1
ATOM 1979 C CA . VAL A 1 247 ? 26.104 31.865 30.660 1.00 9.46 247 VAL A CA 1
ATOM 1980 C C . VAL A 1 247 ? 26.758 33.094 30.016 1.00 8.96 247 VAL A C 1
ATOM 1981 O O . VAL A 1 247 ? 26.727 33.253 28.799 1.00 9.18 247 VAL A O 1
ATOM 1985 N N . GLU A 1 248 ? 27.353 33.944 30.844 1.00 9.87 248 GLU A N 1
ATOM 1986 C CA . GLU A 1 248 ? 27.882 35.229 30.395 1.00 9.79 248 GLU A CA 1
ATOM 1987 C C . GLU A 1 248 ? 28.998 35.096 29.376 1.00 9.87 248 GLU A C 1
ATOM 1988 O O . GLU A 1 248 ? 28.985 35.778 28.357 1.00 10.17 248 GLU A O 1
ATOM 1994 N N . ASN A 1 249 ? 29.956 34.215 29.654 1.00 10.07 249 ASN A N 1
ATOM 1995 C CA . ASN A 1 249 ? 31.069 33.986 28.736 1.00 9.66 249 ASN A CA 1
ATOM 1996 C C . ASN A 1 249 ? 30.602 33.132 27.566 1.00 9.39 249 ASN A C 1
ATOM 1997 O O . ASN A 1 249 ? 30.317 31.965 27.756 1.00 8.74 249 ASN A O 1
ATOM 2002 N N . PRO A 1 250 ? 30.568 33.696 26.346 1.00 8.96 250 PRO A N 1
ATOM 2003 C CA . PRO A 1 250 ? 30.047 32.894 25.232 1.00 8.59 250 PRO A CA 1
ATOM 2004 C C . PRO A 1 250 ? 30.855 31.646 24.930 1.00 9.66 250 PRO A C 1
ATOM 2005 O O . PRO A 1 250 ? 30.311 30.713 24.382 1.00 10.58 250 PRO A O 1
ATOM 2009 N N A SER A 1 251 ? 32.135 31.627 25.286 0.50 10.16 251 SER A N 1
ATOM 2010 N N B SER A 1 251 ? 32.139 31.620 25.291 0.50 10.49 251 SER A N 1
ATOM 2011 C CA A SER A 1 251 ? 32.948 30.453 25.046 0.50 10.89 251 SER A CA 1
ATOM 2012 C CA B SER A 1 251 ? 32.965 30.444 25.045 0.50 11.44 251 SER A CA 1
ATOM 2013 C C A SER A 1 251 ? 32.520 29.277 25.937 0.50 10.80 251 SER A C 1
ATOM 2014 C C B SER A 1 251 ? 32.671 29.292 26.015 0.50 11.22 251 SER A C 1
ATOM 2015 O O A SER A 1 251 ? 32.594 28.123 25.502 0.50 11.99 251 SER A O 1
ATOM 2016 O O B SER A 1 251 ? 33.081 28.168 25.758 0.50 12.80 251 SER A O 1
ATOM 2021 N N . ALA A 1 252 ? 31.993 29.581 27.126 1.00 10.93 252 ALA A N 1
ATOM 2022 C CA . ALA A 1 252 ? 31.547 28.564 28.083 1.00 10.25 252 ALA A CA 1
ATOM 2023 C C . ALA A 1 252 ? 30.062 28.220 27.942 1.00 10.52 252 ALA A C 1
ATOM 2024 O O . ALA A 1 252 ? 29.566 27.298 28.579 1.00 12.12 252 ALA A O 1
ATOM 2026 N N . ARG A 1 253 ? 29.346 28.993 27.136 1.00 8.83 253 ARG A N 1
ATOM 2027 C CA . ARG A 1 253 ? 27.922 28.809 26.934 1.00 8.70 253 ARG A CA 1
ATOM 2028 C C . ARG A 1 253 ? 27.632 27.475 26.225 1.00 8.38 253 ARG A C 1
ATOM 2029 O O . ARG A 1 253 ? 28.376 27.046 25.340 1.00 9.13 253 ARG A O 1
ATOM 2037 N N . ILE A 1 254 ? 26.534 26.837 26.582 1.00 7.47 254 ILE A N 1
ATOM 2038 C CA . ILE A 1 254 ? 26.170 25.571 25.966 1.00 7.58 254 ILE A CA 1
ATOM 2039 C C . ILE A 1 254 ? 25.932 25.779 24.465 1.00 7.58 254 ILE A C 1
ATOM 2040 O O . ILE A 1 254 ? 25.400 26.818 24.029 1.00 8.22 254 ILE A O 1
ATOM 2045 N N . THR A 1 255 ? 26.350 24.793 23.670 1.00 7.48 255 THR A N 1
ATOM 2046 C CA . THR A 1 255 ? 26.095 24.788 22.246 1.00 8.10 255 THR A CA 1
ATOM 2047 C C . THR A 1 255 ? 24.838 23.988 21.943 1.00 8.24 255 THR A C 1
ATOM 2048 O O . THR A 1 255 ? 24.345 23.232 22.796 1.00 8.90 255 THR A O 1
ATOM 2052 N N . ILE A 1 256 ? 24.299 24.116 20.736 1.00 7.63 256 ILE A N 1
ATOM 2053 C CA . ILE A 1 256 ? 23.058 23.374 20.424 1.00 8.19 256 ILE A CA 1
ATOM 2054 C C . ILE A 1 256 ? 23.230 21.846 20.484 1.00 8.73 256 ILE A C 1
ATOM 2055 O O . ILE A 1 256 ? 22.365 21.162 21.032 1.00 9.36 256 ILE A O 1
ATOM 2060 N N . PRO A 1 257 ? 24.374 21.307 20.014 1.00 9.37 257 PRO A N 1
ATOM 2061 C CA . PRO A 1 257 ? 24.505 19.852 20.166 1.00 10.24 257 PRO A CA 1
ATOM 2062 C C . PRO A 1 257 ? 24.422 19.381 21.619 1.00 10.18 257 PRO A C 1
ATOM 2063 O O . PRO A 1 257 ? 23.891 18.309 21.909 1.00 11.76 257 PRO A O 1
ATOM 2067 N N . ASP A 1 258 ? 24.874 20.217 22.547 1.00 10.06 258 ASP A N 1
ATOM 2068 C CA . ASP A 1 258 ? 24.792 19.860 23.956 1.00 10.72 258 ASP A CA 1
ATOM 2069 C C . ASP A 1 258 ? 23.436 20.183 24.574 1.00 9.92 258 ASP A C 1
ATOM 2070 O O . ASP A 1 258 ? 22.998 19.482 25.489 1.00 10.23 258 ASP A O 1
ATOM 2075 N N . ILE A 1 259 ? 22.731 21.195 24.053 1.00 8.66 259 ILE A N 1
ATOM 2076 C CA . ILE A 1 259 ? 21.308 21.368 24.409 1.00 8.48 259 ILE A CA 1
ATOM 2077 C C . ILE A 1 259 ? 20.533 20.082 24.114 1.00 10.61 259 ILE A C 1
ATOM 2078 O O . ILE A 1 259 ? 19.661 19.670 24.904 1.00 10.10 259 ILE A O 1
ATOM 2083 N N A LYS A 1 260 ? 20.849 19.443 22.989 0.50 11.35 260 LYS A N 1
ATOM 2084 N N B LYS A 1 260 ? 20.839 19.438 22.999 0.50 11.22 260 LYS A N 1
ATOM 2085 C CA A LYS A 1 260 ? 20.167 18.204 22.604 0.50 12.46 260 LYS A CA 1
ATOM 2086 C CA B LYS A 1 260 ? 20.100 18.239 22.637 0.50 12.15 260 LYS A CA 1
ATOM 2087 C C A LYS A 1 260 ? 20.341 17.072 23.602 0.50 12.74 260 LYS A C 1
ATOM 2088 C C B LYS A 1 260 ? 20.375 17.045 23.553 0.50 12.61 260 LYS A C 1
ATOM 2089 O O A LYS A 1 260 ? 19.545 16.131 23.600 0.50 13.91 260 LYS A O 1
ATOM 2090 O O B LYS A 1 260 ? 19.669 16.040 23.452 0.50 13.74 260 LYS A O 1
ATOM 2101 N N . LYS A 1 261 ? 21.390 17.146 24.415 1.00 12.94 261 LYS A N 1
ATOM 2102 C CA . LYS A 1 261 ? 21.687 16.149 25.447 1.00 13.87 261 LYS A CA 1
ATOM 2103 C C . LYS A 1 261 ? 21.122 16.498 26.821 1.00 13.08 261 LYS A C 1
ATOM 2104 O O . LYS A 1 261 ? 21.233 15.717 27.754 1.00 14.11 261 LYS A O 1
ATOM 2110 N N . ASP A 1 262 ? 20.493 17.669 26.956 1.00 10.54 262 ASP A N 1
ATOM 2111 C CA . ASP A 1 262 ? 20.005 18.146 28.251 1.00 10.24 262 ASP A CA 1
ATOM 2112 C C . ASP A 1 262 ? 18.839 17.286 28.756 1.00 10.68 262 ASP A C 1
ATOM 2113 O O . ASP A 1 262 ? 17.988 16.850 27.977 1.00 10.35 262 ASP A O 1
ATOM 2118 N N . ARG A 1 263 ? 18.795 17.063 30.067 1.00 10.94 263 ARG A N 1
ATOM 2119 C CA . ARG A 1 263 ? 17.758 16.217 30.668 1.00 11.56 263 ARG A CA 1
ATOM 2120 C C . ARG A 1 263 ? 16.355 16.743 30.405 1.00 11.23 263 ARG A C 1
ATOM 2121 O O . ARG A 1 263 ? 15.474 15.990 30.005 1.00 11.90 263 ARG A O 1
ATOM 2129 N N . TRP A 1 264 ? 16.109 18.025 30.669 1.00 10.93 264 TRP A N 1
ATOM 2130 C CA . TRP A 1 264 ? 14.783 18.564 30.439 1.00 9.65 264 TRP A CA 1
ATOM 2131 C C . TRP A 1 264 ? 14.421 18.514 28.959 1.00 8.36 264 TRP A C 1
ATOM 2132 O O . TRP A 1 264 ? 13.293 18.198 28.594 1.00 8.62 264 TRP A O 1
ATOM 2143 N N . TYR A 1 265 ? 15.367 18.867 28.090 1.00 8.77 265 TYR A N 1
ATOM 2144 C CA . TYR A 1 265 ? 15.097 18.841 26.659 1.00 8.34 265 TYR A CA 1
ATOM 2145 C C . TYR A 1 265 ? 14.532 17.469 26.248 1.00 9.19 265 TYR A C 1
ATOM 2146 O O . TYR A 1 265 ? 13.633 17.370 25.428 1.00 9.51 265 TYR A O 1
ATOM 2155 N N . ASN A 1 266 ? 15.094 16.416 26.834 1.00 9.64 266 ASN A N 1
ATOM 2156 C CA . ASN A 1 266 ? 14.681 15.047 26.536 1.00 10.94 266 ASN A CA 1
ATOM 2157 C C . ASN A 1 266 ? 13.649 14.433 27.477 1.00 10.68 266 ASN A C 1
ATOM 2158 O O . ASN A 1 266 ? 13.314 13.256 27.341 1.00 12.00 266 ASN A O 1
ATOM 2163 N N . LYS A 1 267 ? 13.099 15.229 28.386 1.00 10.44 267 LYS A N 1
ATOM 2164 C CA . LYS A 1 267 ? 12.209 14.710 29.408 1.00 11.06 267 LYS A CA 1
ATOM 2165 C C . LYS A 1 267 ? 10.810 14.439 28.880 1.00 11.43 267 LYS A C 1
ATOM 2166 O O . LYS A 1 267 ? 10.184 15.329 28.308 1.00 12.52 267 LYS A O 1
ATOM 2172 N N . PRO A 1 268 ? 10.258 13.233 29.117 1.00 11.78 268 PRO A N 1
ATOM 2173 C CA . PRO A 1 268 ? 8.853 12.993 28.780 1.00 13.65 268 PRO A CA 1
ATOM 2174 C C . PRO A 1 268 ? 7.938 13.732 29.748 1.00 14.96 268 PRO A C 1
ATOM 2175 O O . PRO A 1 268 ? 8.003 13.558 30.971 1.00 16.76 268 PRO A O 1
ATOM 2179 N N . LEU A 1 269 ? 7.132 14.627 29.197 1.00 16.90 269 LEU A N 1
ATOM 2180 C CA . LEU A 1 269 ? 6.214 15.413 29.983 1.00 18.45 269 LEU A CA 1
ATOM 2181 C C . LEU A 1 269 ? 4.786 14.924 29.747 1.00 21.02 269 LEU A C 1
ATOM 2182 O O . LEU A 1 269 ? 4.526 14.171 28.808 1.00 22.80 269 LEU A O 1
ATOM 2187 N N . LYS A 1 270 ? 3.871 15.375 30.592 1.00 23.45 270 LYS A N 1
ATOM 2188 C CA . LYS A 1 270 ? 2.437 15.073 30.465 1.00 25.21 270 LYS A CA 1
ATOM 2189 C C . LYS A 1 270 ? 1.872 15.324 29.059 1.00 25.91 270 LYS A C 1
ATOM 2190 O O . LYS A 1 270 ? 2.324 16.231 28.338 1.00 27.66 270 LYS A O 1
#